Protein AF-A0A0E9NGV1-F1 (afdb_monomer_lite)

pLDDT: mean 79.62, std 19.08, range [40.03, 98.5]

Organism: Saitoella complicata (strain BCRC 22490 / CBS 7301 / JCM 7358 / NBRC 10748 / NRRL Y-17804) (NCBI:txid698492)

Foldseek 3Di:
DDDDDDDDPDPDPPVPDDPDDPVPDPDDDDDPPPPDDDDDDDPDDDDDDDDDDDDDDDDDPPDDDAPPVHDDDDPPDDPDDPDDDDPVVVVVVVVVVVVVVVVVVVVVVVVVVVVVVVVVVVCVVCVVVVVVVVVVVQVVVLVVQLVVCCVVCVPPPPDDGPDDPDPDPDDDRDPDDPDDPVVD

Structure (mmCIF, N/CA/C/O backbone):
data_AF-A0A0E9NGV1-F1
#
_entry.id   AF-A0A0E9NGV1-F1
#
loop_
_atom_site.group_PDB
_atom_site.id
_atom_site.type_symbol
_atom_site.label_atom_id
_atom_site.label_alt_id
_atom_site.label_comp_id
_atom_site.label_asym_id
_atom_site.label_entity_id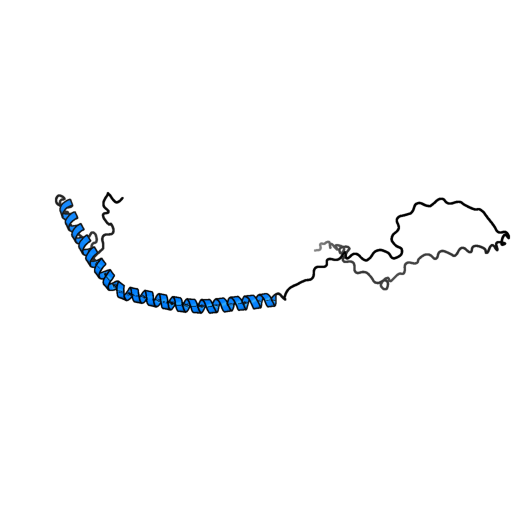
_atom_site.label_seq_id
_atom_site.pdbx_PDB_ins_code
_atom_site.Cartn_x
_atom_site.Cartn_y
_atom_site.Cartn_z
_atom_site.occupancy
_atom_site.B_iso_or_equiv
_atom_site.auth_seq_id
_atom_site.auth_comp_id
_atom_site.auth_asym_id
_atom_site.auth_atom_id
_atom_site.pdbx_PDB_model_num
ATOM 1 N N . MET A 1 1 ? 62.639 51.038 -5.443 1.00 40.03 1 MET A N 1
ATOM 2 C CA . MET A 1 1 ? 63.046 49.721 -4.905 1.00 40.03 1 MET A CA 1
ATOM 3 C C . MET A 1 1 ? 62.439 48.678 -5.846 1.00 40.03 1 MET A C 1
ATOM 5 O O . MET A 1 1 ? 61.229 48.550 -5.822 1.00 40.03 1 MET A O 1
ATOM 9 N N . PHE A 1 2 ? 63.097 48.172 -6.905 1.00 42.03 2 PHE A N 1
ATOM 10 C CA . PHE A 1 2 ? 64.190 47.166 -6.925 1.00 42.03 2 PHE A CA 1
ATOM 11 C C . PHE A 1 2 ? 64.011 46.142 -5.794 1.00 42.03 2 PHE A C 1
ATOM 13 O O . PHE A 1 2 ? 64.040 46.561 -4.643 1.00 42.03 2 PHE A O 1
ATOM 20 N N . THR A 1 3 ? 63.698 44.867 -6.054 1.00 41.94 3 THR A N 1
ATOM 21 C CA . THR A 1 3 ? 64.590 43.810 -6.591 1.00 41.94 3 THR A CA 1
ATOM 22 C C . THR A 1 3 ? 63.741 42.620 -7.139 1.00 41.94 3 THR A C 1
ATOM 24 O O . THR A 1 3 ? 62.730 42.289 -6.538 1.00 41.94 3 THR A O 1
ATOM 27 N N . GLU A 1 4 ? 63.953 42.100 -8.367 1.00 46.72 4 GLU A N 1
ATOM 28 C CA . GLU A 1 4 ? 64.830 40.943 -8.714 1.00 46.72 4 GLU A CA 1
ATOM 29 C C . GLU A 1 4 ? 64.233 39.565 -8.271 1.00 46.72 4 GLU A C 1
ATOM 31 O O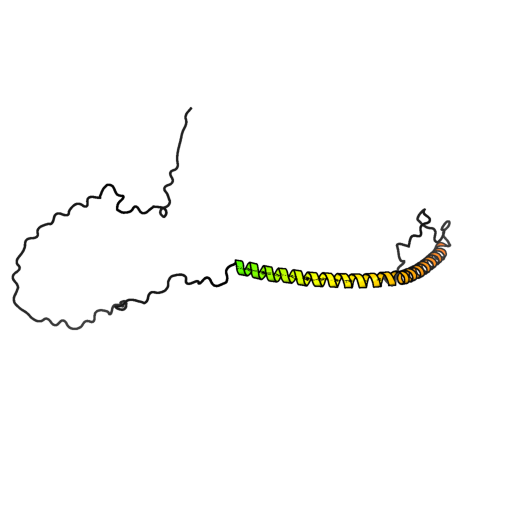 . GLU A 1 4 ? 63.709 39.479 -7.175 1.00 46.72 4 GLU A O 1
ATOM 36 N N . LYS A 1 5 ? 64.239 38.407 -8.959 1.00 44.69 5 LYS A N 1
ATOM 37 C CA . LYS A 1 5 ? 64.891 37.835 -10.151 1.00 44.69 5 LYS A CA 1
ATOM 38 C C . LYS A 1 5 ? 64.216 36.477 -10.513 1.00 44.69 5 LYS A C 1
ATOM 40 O O . LYS A 1 5 ? 63.623 35.834 -9.654 1.00 44.69 5 LYS A O 1
ATOM 45 N N . TYR A 1 6 ? 64.494 36.019 -11.742 1.00 44.28 6 TYR A N 1
ATOM 46 C CA . TYR A 1 6 ? 64.537 34.633 -12.265 1.00 44.28 6 TYR A CA 1
ATOM 47 C C . TYR A 1 6 ? 63.296 34.042 -12.952 1.00 44.28 6 TYR A C 1
ATOM 49 O O . TYR A 1 6 ? 62.337 33.595 -12.331 1.00 44.28 6 TYR A O 1
ATOM 57 N N . GLY A 1 7 ? 63.406 33.931 -14.280 1.00 49.41 7 GLY A N 1
ATOM 58 C CA . GLY A 1 7 ? 62.646 32.977 -15.075 1.00 49.41 7 GLY A CA 1
ATOM 59 C C . GLY A 1 7 ? 63.185 31.552 -14.937 1.00 49.41 7 GLY A C 1
ATOM 60 O O . GLY A 1 7 ? 64.367 31.330 -14.682 1.00 49.41 7 GLY A O 1
ATOM 61 N N . THR A 1 8 ? 62.310 30.581 -15.182 1.00 48.69 8 THR A N 1
ATOM 62 C CA . THR A 1 8 ? 62.693 29.218 -15.554 1.00 48.69 8 THR A CA 1
ATOM 63 C C . THR A 1 8 ? 62.130 28.953 -16.946 1.00 48.69 8 THR A C 1
ATOM 65 O O . THR A 1 8 ? 60.999 28.512 -17.128 1.00 48.69 8 THR A O 1
ATOM 68 N N . ALA A 1 9 ? 62.921 29.280 -17.968 1.00 55.50 9 ALA A N 1
ATOM 69 C CA . ALA A 1 9 ? 62.702 28.753 -19.307 1.00 55.50 9 ALA A CA 1
ATOM 70 C C . ALA A 1 9 ? 63.030 27.254 -19.256 1.00 55.50 9 ALA A C 1
ATOM 72 O O . ALA A 1 9 ? 64.171 26.846 -19.461 1.00 55.50 9 ALA A O 1
ATOM 73 N N . SER A 1 10 ? 62.046 26.432 -18.891 1.00 61.16 10 SER A N 1
ATOM 74 C CA . SER A 1 10 ? 62.161 24.988 -19.068 1.00 61.16 10 SER A CA 1
ATOM 75 C C . SER A 1 10 ? 62.121 24.709 -20.569 1.00 61.16 10 SER A C 1
ATOM 77 O O . SER A 1 10 ? 61.182 25.098 -21.264 1.00 61.16 10 SER A O 1
ATOM 79 N N . ALA A 1 11 ? 63.189 24.105 -21.093 1.00 62.19 11 ALA A N 1
ATOM 80 C CA . ALA A 1 11 ? 63.229 23.684 -22.485 1.00 62.19 11 ALA A CA 1
ATOM 81 C C . ALA A 1 11 ? 62.040 22.741 -22.764 1.00 62.19 11 ALA A C 1
ATOM 83 O O . ALA A 1 11 ? 61.732 21.890 -21.921 1.00 62.19 11 ALA A O 1
ATOM 84 N N . PRO A 1 12 ? 61.352 22.876 -23.911 1.00 65.12 12 PRO A N 1
ATOM 85 C CA . PRO A 1 12 ? 60.236 22.000 -24.234 1.00 65.12 12 PRO A CA 1
ATOM 86 C C . PRO A 1 12 ? 60.708 20.534 -24.336 1.00 65.12 12 PRO A C 1
ATOM 88 O O . PRO A 1 12 ? 61.834 20.277 -24.772 1.00 65.12 12 PRO A O 1
ATOM 91 N N . PRO A 1 13 ? 59.866 19.560 -23.941 1.00 66.38 13 PRO A N 1
ATOM 92 C CA . PRO A 1 13 ? 60.221 18.142 -23.946 1.00 66.38 13 PRO A CA 1
ATOM 93 C C . PRO A 1 13 ? 60.575 17.643 -25.361 1.00 66.38 13 PRO A C 1
ATOM 95 O O . PRO A 1 13 ? 60.040 18.163 -26.344 1.00 66.38 13 PRO A O 1
ATOM 98 N N . PRO A 1 14 ? 61.437 16.615 -25.492 1.00 61.91 14 PRO A N 1
ATOM 99 C CA . PRO A 1 14 ? 62.110 16.260 -26.750 1.00 61.91 14 PRO A CA 1
ATOM 100 C C . PRO A 1 14 ? 61.174 15.839 -27.895 1.00 61.91 14 PRO A C 1
ATOM 102 O O . PRO A 1 14 ? 61.569 15.884 -29.052 1.00 61.91 14 PRO A O 1
ATOM 105 N N . TRP A 1 15 ? 59.921 15.481 -27.605 1.00 63.28 15 TRP A N 1
ATOM 106 C CA . TRP A 1 15 ? 58.909 15.134 -28.613 1.00 63.28 15 TRP A CA 1
ATOM 107 C C . TRP A 1 15 ? 58.017 16.315 -29.049 1.00 63.28 15 TRP A C 1
ATOM 109 O O . TRP A 1 15 ? 57.101 16.124 -29.844 1.00 63.28 15 TRP A O 1
ATOM 119 N N . LYS A 1 16 ? 58.255 17.529 -28.529 1.00 52.78 16 LYS A N 1
ATOM 120 C CA . LYS A 1 16 ? 57.608 18.795 -28.934 1.00 52.78 16 LYS A CA 1
ATOM 121 C C . LYS A 1 16 ? 58.572 19.738 -29.674 1.00 52.78 16 LYS A C 1
ATOM 123 O O . LYS A 1 16 ? 58.399 20.953 -29.636 1.00 52.78 16 LYS A O 1
ATOM 128 N N . GLN A 1 17 ? 59.605 19.206 -30.322 1.00 60.00 17 GLN A N 1
ATOM 129 C CA . GLN A 1 17 ? 60.445 19.998 -31.219 1.00 60.00 17 GLN A CA 1
ATOM 130 C C . GLN A 1 17 ? 59.791 20.013 -32.605 1.00 60.00 17 GLN A C 1
ATOM 132 O O . GLN A 1 17 ? 59.655 18.969 -33.238 1.00 60.00 17 GLN A O 1
ATOM 137 N N . GLU A 1 18 ? 59.343 21.184 -33.060 1.00 59.16 18 GLU A N 1
ATOM 138 C CA . GLU A 1 18 ? 58.937 21.377 -34.453 1.00 59.16 18 GLU A CA 1
ATOM 139 C C . GLU A 1 18 ? 60.133 21.060 -35.357 1.00 59.16 18 GLU A C 1
ATOM 141 O O . GLU A 1 18 ? 61.214 21.637 -35.217 1.00 59.16 18 GLU A O 1
ATOM 146 N N . THR A 1 19 ? 59.963 20.113 -36.275 1.00 55.81 19 THR A N 1
ATOM 147 C CA . THR A 1 19 ? 60.967 19.803 -37.292 1.00 55.81 19 THR A CA 1
ATOM 148 C C . THR A 1 19 ? 61.133 21.025 -38.193 1.00 55.81 19 THR A C 1
ATOM 150 O O . THR A 1 19 ? 60.253 21.305 -39.007 1.00 55.81 19 THR A O 1
ATOM 153 N N . ARG A 1 20 ? 62.240 21.769 -38.061 1.00 55.94 20 ARG A N 1
ATOM 154 C CA . ARG A 1 20 ? 62.576 22.822 -39.031 1.00 55.94 20 ARG A CA 1
ATOM 155 C C . ARG A 1 20 ? 62.757 22.188 -40.404 1.00 55.94 20 ARG A C 1
ATOM 157 O O . ARG A 1 20 ? 63.541 21.252 -40.562 1.00 55.94 20 ARG A O 1
ATOM 164 N N . SER A 1 21 ? 62.031 22.708 -41.386 1.00 59.22 21 SER A N 1
ATOM 165 C CA . SER A 1 21 ? 62.250 22.367 -42.787 1.00 59.22 21 SER A CA 1
ATOM 166 C C . SER A 1 21 ? 63.671 22.793 -43.190 1.00 59.22 21 SER A C 1
ATOM 168 O O . SER A 1 21 ? 64.117 23.858 -42.750 1.00 59.22 21 SER A O 1
ATOM 170 N N . PRO A 1 22 ? 64.390 22.024 -44.031 1.00 59.09 22 PRO A N 1
ATOM 171 C CA . PRO A 1 22 ? 65.742 22.366 -44.489 1.00 59.09 22 PRO A CA 1
ATOM 172 C C . PRO A 1 22 ? 65.911 23.772 -45.098 1.00 59.09 22 PRO A C 1
ATOM 174 O O . PRO A 1 22 ? 67.037 24.241 -45.227 1.00 59.09 22 PRO A O 1
ATOM 177 N N . ALA A 1 23 ? 64.818 24.455 -45.452 1.00 60.25 23 ALA A N 1
ATOM 178 C CA . ALA A 1 23 ? 64.821 25.813 -45.994 1.00 60.25 23 ALA A CA 1
ATOM 179 C C . ALA A 1 23 ? 65.009 26.937 -44.945 1.00 60.25 23 ALA A C 1
ATOM 181 O O . ALA A 1 23 ? 65.344 28.055 -45.326 1.00 60.25 23 ALA A O 1
ATOM 182 N N . ASP A 1 24 ? 64.835 26.668 -43.643 1.00 60.12 24 ASP A N 1
ATOM 183 C CA . ASP A 1 24 ? 64.894 27.693 -42.575 1.00 60.12 24 ASP A CA 1
ATOM 184 C C . ASP A 1 24 ? 66.299 27.902 -41.966 1.00 60.12 24 ASP A C 1
ATOM 186 O O . ASP A 1 24 ? 66.475 28.628 -40.980 1.00 60.12 24 ASP A O 1
ATOM 190 N N . ILE A 1 25 ? 67.331 27.270 -42.529 1.00 58.12 25 ILE A N 1
ATOM 191 C CA . ILE A 1 25 ? 68.717 27.373 -42.056 1.00 58.12 25 ILE A CA 1
ATOM 192 C C . ILE A 1 25 ? 69.424 28.503 -42.819 1.00 58.12 25 ILE A C 1
ATOM 194 O O . ILE A 1 25 ? 69.752 28.366 -43.992 1.00 58.12 25 ILE A O 1
ATOM 198 N N . LYS A 1 26 ? 69.693 29.631 -42.147 1.00 59.66 26 LYS A N 1
ATOM 199 C CA . LYS A 1 26 ? 70.334 30.818 -42.759 1.00 59.66 26 LYS A CA 1
ATOM 200 C C . LYS A 1 26 ? 71.837 30.676 -43.046 1.00 59.66 26 LYS A C 1
ATOM 202 O O . LYS A 1 26 ? 72.400 31.548 -43.700 1.00 59.66 26 LYS A O 1
ATOM 207 N N . HIS A 1 27 ? 72.479 29.599 -42.596 1.00 58.09 27 HIS A N 1
ATOM 208 C CA . HIS A 1 27 ? 73.893 29.331 -42.868 1.00 58.09 27 HIS A CA 1
ATOM 209 C C . HIS A 1 27 ? 74.064 27.871 -43.307 1.00 58.09 27 HIS A C 1
ATOM 211 O O . HIS A 1 27 ? 73.940 26.978 -42.464 1.00 58.09 27 HIS A O 1
ATOM 217 N N . PRO A 1 28 ? 74.308 27.598 -44.600 1.00 59.53 28 PRO A N 1
ATOM 218 C CA . PRO A 1 28 ? 74.687 26.263 -45.028 1.00 59.53 28 PRO A CA 1
ATOM 219 C C . PRO A 1 28 ? 76.006 25.881 -44.350 1.00 59.53 28 PRO A C 1
ATOM 221 O O . PRO A 1 28 ? 76.945 26.673 -44.307 1.00 59.53 28 PRO A O 1
ATOM 224 N N . ILE A 1 29 ? 76.065 24.677 -43.785 1.00 61.06 29 ILE A N 1
ATOM 225 C CA . ILE A 1 29 ? 77.307 24.112 -43.258 1.00 61.06 29 ILE A CA 1
ATOM 226 C C . ILE A 1 29 ? 78.197 23.823 -44.470 1.00 61.06 29 ILE A C 1
ATOM 228 O O . ILE A 1 29 ? 77.858 22.974 -45.295 1.00 61.06 29 ILE A O 1
ATOM 232 N N . GLU A 1 30 ? 79.306 24.547 -44.600 1.00 58.72 30 GLU A N 1
ATOM 233 C CA . GLU A 1 30 ? 80.323 24.277 -45.615 1.00 58.72 30 GLU A CA 1
ATOM 234 C C . GLU A 1 30 ? 80.950 22.906 -45.337 1.00 58.72 30 GLU A C 1
ATOM 236 O O . GLU A 1 30 ? 81.651 22.703 -44.344 1.00 58.72 30 GLU A O 1
ATOM 241 N N . VAL A 1 31 ? 80.668 21.937 -46.207 1.00 65.00 31 VAL A N 1
ATOM 242 C CA . VAL A 1 31 ? 81.386 20.663 -46.222 1.00 65.00 31 VAL A CA 1
ATOM 243 C C . VAL A 1 31 ? 82.705 20.924 -46.950 1.00 65.00 31 VAL A C 1
ATOM 245 O O . VAL A 1 31 ? 82.659 21.341 -48.109 1.00 65.00 31 VAL A O 1
ATOM 248 N N . PRO A 1 32 ? 83.878 20.725 -46.322 1.00 58.84 32 PRO A N 1
ATOM 249 C CA . PRO A 1 32 ? 85.143 20.979 -46.988 1.00 58.84 32 PRO A CA 1
ATOM 250 C C . PRO A 1 32 ? 85.286 20.044 -48.190 1.00 58.84 32 PRO A C 1
ATOM 252 O O . PRO A 1 32 ? 85.239 18.819 -48.069 1.00 58.84 32 PRO A O 1
ATOM 255 N N . GLU A 1 33 ? 85.443 20.660 -49.356 1.00 56.16 33 GLU A N 1
ATOM 256 C CA . GLU A 1 33 ? 85.687 20.019 -50.638 1.00 56.16 33 GLU A CA 1
ATOM 257 C C . GLU A 1 33 ? 86.965 19.170 -50.534 1.00 56.16 33 GLU A C 1
ATOM 259 O O . GLU A 1 33 ? 88.087 19.682 -50.463 1.00 56.16 33 GLU A O 1
ATOM 264 N N . LEU A 1 34 ? 86.807 17.846 -50.464 1.00 56.09 34 LEU A N 1
ATOM 265 C CA . LEU A 1 34 ? 87.934 16.927 -50.554 1.00 56.09 34 LEU A CA 1
ATOM 266 C C . LEU A 1 34 ? 88.520 17.057 -51.960 1.00 56.09 34 LEU A C 1
ATOM 268 O O . LEU A 1 34 ? 87.965 16.545 -52.931 1.00 56.09 34 LEU A O 1
ATOM 272 N N . LYS A 1 35 ? 89.643 17.777 -52.050 1.00 46.59 35 LYS A N 1
ATOM 273 C CA . LYS A 1 35 ? 90.441 17.948 -53.265 1.00 46.59 35 LYS A CA 1
ATOM 274 C C . LYS A 1 35 ? 90.617 16.601 -53.961 1.00 46.59 35 LYS A C 1
ATOM 276 O O . LYS A 1 35 ? 91.180 15.666 -53.390 1.00 46.59 35 LYS A O 1
ATOM 281 N N . ALA A 1 36 ? 90.160 16.529 -55.206 1.00 49.47 36 ALA A N 1
ATOM 282 C CA . ALA A 1 36 ? 90.397 15.396 -56.080 1.00 49.47 36 ALA A CA 1
ATOM 283 C C . ALA A 1 36 ? 91.911 15.187 -56.239 1.00 49.47 36 ALA A C 1
ATOM 285 O O . ALA A 1 36 ? 92.600 15.958 -56.906 1.00 49.47 36 ALA A O 1
ATOM 286 N N . VAL A 1 37 ? 92.443 14.141 -55.608 1.00 55.81 37 VAL A N 1
ATOM 287 C CA . VAL A 1 37 ? 93.795 13.662 -55.889 1.00 55.81 37 VAL A CA 1
ATOM 288 C C . VAL A 1 37 ? 93.749 13.006 -57.264 1.00 55.81 37 VAL A C 1
ATOM 290 O O . VAL A 1 37 ? 93.149 11.949 -57.440 1.00 55.81 37 VAL A O 1
ATOM 293 N N . GLN A 1 38 ? 94.362 13.656 -58.251 1.00 53.22 38 GLN A N 1
ATOM 294 C CA . GLN A 1 38 ? 94.627 13.077 -59.563 1.00 53.22 38 GLN A CA 1
ATOM 295 C C . GLN A 1 38 ? 95.534 11.853 -59.402 1.00 53.22 38 GLN A C 1
ATOM 297 O O . GLN A 1 38 ? 96.733 11.988 -59.158 1.00 53.22 38 GLN A O 1
ATOM 302 N N . TYR A 1 39 ? 94.992 10.652 -59.586 1.00 47.16 39 TYR A N 1
ATOM 303 C CA . TYR A 1 39 ? 95.810 9.468 -59.830 1.00 47.16 39 TYR A CA 1
ATOM 304 C C . TYR A 1 39 ? 95.983 9.278 -61.339 1.00 47.16 39 TYR A C 1
ATOM 306 O O . TYR A 1 39 ? 95.056 8.930 -62.067 1.00 47.16 39 TYR A O 1
ATOM 314 N N . SER A 1 40 ? 97.214 9.557 -61.766 1.00 57.94 40 SER A N 1
ATOM 315 C CA . SER A 1 40 ? 97.906 9.089 -62.969 1.00 57.94 40 SER A CA 1
ATOM 316 C C . SER A 1 40 ? 97.246 7.901 -63.690 1.00 57.94 40 SER A C 1
ATOM 318 O O . SER A 1 40 ? 97.062 6.818 -63.127 1.00 57.94 40 SER A O 1
ATOM 320 N N . THR A 1 41 ? 96.965 8.082 -64.982 1.00 57.84 41 THR A N 1
ATOM 321 C CA . THR A 1 41 ? 96.530 7.031 -65.906 1.00 57.84 41 THR A CA 1
ATOM 322 C C . THR A 1 41 ? 97.694 6.104 -66.257 1.00 57.84 41 THR A C 1
ATOM 324 O O . THR A 1 41 ? 98.316 6.192 -67.315 1.00 57.84 41 THR A O 1
ATOM 327 N N . TYR A 1 42 ? 97.972 5.138 -65.384 1.00 50.97 42 TYR A N 1
ATOM 328 C CA . TYR A 1 42 ? 98.827 4.011 -65.742 1.00 50.97 42 TYR A CA 1
ATOM 329 C C . TYR A 1 42 ? 98.096 3.094 -66.730 1.00 50.97 42 TYR A C 1
ATOM 331 O O . TYR A 1 42 ? 97.306 2.226 -66.359 1.00 50.97 42 TYR A O 1
ATOM 339 N N . ARG A 1 43 ? 98.397 3.282 -68.019 1.00 52.50 43 ARG A N 1
ATOM 340 C CA . ARG A 1 43 ? 98.116 2.338 -69.107 1.00 52.50 43 ARG A CA 1
ATOM 341 C C . ARG A 1 43 ? 98.770 0.990 -68.773 1.00 52.50 43 ARG A C 1
ATOM 343 O O . ARG A 1 43 ? 99.948 0.775 -69.058 1.00 52.50 43 ARG A O 1
ATOM 350 N N . ARG A 1 44 ? 98.016 0.069 -68.165 1.00 49.25 44 ARG A N 1
ATOM 351 C CA . ARG A 1 44 ? 98.453 -1.321 -67.993 1.00 49.25 44 ARG A CA 1
ATOM 352 C C . ARG A 1 44 ? 98.246 -2.092 -69.295 1.00 49.25 44 ARG A C 1
ATOM 354 O O . ARG A 1 44 ? 97.134 -2.214 -69.796 1.00 49.25 44 ARG A O 1
ATOM 361 N N . ARG A 1 45 ? 99.366 -2.590 -69.824 1.00 49.56 45 ARG A N 1
ATOM 362 C CA . ARG A 1 45 ? 99.469 -3.653 -70.830 1.00 49.56 45 ARG A CA 1
ATOM 363 C C . ARG A 1 45 ? 98.551 -4.816 -70.436 1.00 49.56 45 ARG A C 1
ATOM 365 O O . ARG A 1 45 ? 98.631 -5.281 -69.302 1.00 49.56 45 ARG A O 1
ATOM 372 N N . THR A 1 46 ? 97.720 -5.296 -71.354 1.00 56.19 46 THR A N 1
ATOM 373 C CA . THR A 1 46 ? 97.059 -6.597 -71.215 1.00 56.19 46 THR A CA 1
ATOM 374 C C . THR A 1 46 ? 98.124 -7.701 -71.192 1.00 56.19 46 THR A C 1
ATOM 376 O O . THR A 1 46 ? 98.959 -7.743 -72.101 1.00 56.19 46 THR A O 1
ATOM 379 N N . PRO A 1 47 ? 98.144 -8.603 -70.194 1.00 53.88 47 PRO A N 1
ATOM 380 C CA . PRO A 1 47 ? 98.848 -9.859 -70.345 1.00 53.88 47 PRO A CA 1
ATOM 381 C C . PRO A 1 47 ? 97.959 -10.812 -71.147 1.00 53.88 47 PRO A C 1
ATOM 383 O O . PRO A 1 47 ? 96.858 -11.176 -70.740 1.00 53.88 47 PRO A O 1
ATOM 386 N N . GLN A 1 48 ? 98.459 -11.167 -72.325 1.00 56.31 48 GLN A N 1
ATOM 387 C CA . GLN A 1 48 ? 98.029 -12.315 -73.109 1.00 56.31 48 GLN A CA 1
ATOM 388 C C . GLN A 1 48 ? 98.302 -13.560 -72.245 1.00 56.31 48 GLN A C 1
ATOM 390 O O . GLN A 1 48 ? 99.442 -13.722 -71.810 1.00 56.31 48 GLN A O 1
ATOM 395 N N . ASN A 1 49 ? 97.282 -14.366 -71.934 1.00 57.88 49 ASN A N 1
ATOM 396 C CA . ASN A 1 49 ? 97.302 -15.841 -71.938 1.00 57.88 49 ASN A CA 1
ATOM 397 C C . ASN A 1 49 ? 96.157 -16.405 -71.077 1.00 57.88 49 ASN A C 1
ATOM 399 O O . ASN A 1 49 ? 96.003 -15.992 -69.925 1.00 57.88 49 ASN A O 1
ATOM 403 N N . PRO A 1 50 ? 95.358 -17.349 -71.602 1.00 63.88 50 PRO A N 1
ATOM 404 C CA . PRO A 1 50 ? 94.286 -17.964 -70.846 1.00 63.88 50 PRO A CA 1
ATOM 405 C C . PRO A 1 50 ? 94.702 -19.306 -70.213 1.00 63.88 50 PRO A C 1
ATOM 407 O O . PRO A 1 50 ? 95.702 -19.919 -70.578 1.00 63.88 50 PRO A O 1
ATOM 410 N N . ILE A 1 51 ? 93.775 -19.775 -69.376 1.00 50.72 51 ILE A N 1
ATOM 411 C CA . ILE A 1 51 ? 93.405 -21.153 -69.021 1.00 50.72 51 ILE A CA 1
ATOM 412 C C . ILE A 1 51 ? 93.938 -21.772 -67.695 1.00 50.72 51 ILE A C 1
ATOM 414 O O . ILE A 1 51 ? 95.118 -21.775 -67.373 1.00 50.72 51 ILE A O 1
ATOM 418 N N . HIS A 1 52 ? 92.943 -22.329 -66.982 1.00 52.19 52 HIS A N 1
ATOM 419 C CA . HIS A 1 52 ? 92.861 -23.506 -66.097 1.00 52.19 52 HIS A CA 1
ATOM 420 C C . HIS A 1 52 ? 93.618 -23.582 -64.762 1.00 52.19 52 HIS A C 1
ATOM 422 O O . HIS A 1 52 ? 94.721 -24.106 -64.700 1.00 52.19 52 HIS A O 1
ATOM 428 N N . HIS A 1 53 ? 92.876 -23.353 -63.665 1.00 48.47 53 HIS A N 1
ATOM 429 C CA . HIS A 1 53 ? 92.958 -24.222 -62.485 1.00 48.47 53 HIS A CA 1
ATOM 430 C C . HIS A 1 53 ? 91.562 -24.611 -61.983 1.00 48.47 53 HIS A C 1
ATOM 432 O O . HIS A 1 53 ? 90.733 -23.779 -61.623 1.00 48.47 53 HIS A O 1
ATOM 438 N N . ILE A 1 54 ? 91.326 -25.919 -62.007 1.00 55.53 54 ILE A N 1
ATOM 439 C CA . ILE A 1 54 ? 90.183 -26.637 -61.459 1.00 55.53 54 ILE A CA 1
ATOM 440 C C . ILE A 1 54 ? 90.304 -26.567 -59.930 1.00 55.53 54 ILE A C 1
ATOM 442 O O . ILE A 1 54 ? 91.210 -27.176 -59.367 1.00 55.53 54 ILE A O 1
ATOM 446 N N . MET A 1 55 ? 89.410 -25.841 -59.253 1.00 43.12 55 MET A N 1
ATOM 447 C CA . MET A 1 55 ? 89.168 -26.046 -57.824 1.00 43.12 55 MET A CA 1
ATOM 448 C C . MET A 1 55 ? 87.877 -26.839 -57.655 1.00 43.12 55 MET A C 1
ATOM 450 O O . MET A 1 55 ? 86.775 -26.388 -57.958 1.00 43.12 55 MET A O 1
ATOM 454 N N . SER A 1 56 ? 88.104 -28.074 -57.223 1.00 42.50 56 SER A N 1
ATOM 455 C CA . SER A 1 56 ? 87.149 -29.078 -56.791 1.00 42.50 56 SER A CA 1
ATOM 456 C C . SER A 1 56 ? 86.218 -28.575 -55.684 1.00 42.50 56 SER A C 1
ATOM 458 O O . SER A 1 56 ? 86.603 -27.780 -54.830 1.00 42.50 56 SER A O 1
ATOM 460 N N . ALA A 1 57 ? 85.005 -29.124 -55.711 1.00 48.97 57 ALA A N 1
ATOM 461 C CA . ALA A 1 57 ? 83.911 -28.983 -54.764 1.00 48.97 57 ALA A CA 1
ATOM 462 C C . ALA A 1 57 ? 84.334 -28.995 -53.283 1.00 48.97 57 ALA A C 1
ATOM 464 O O . ALA A 1 57 ? 84.721 -30.027 -52.738 1.00 48.97 57 ALA A O 1
ATOM 465 N N . ALA A 1 58 ? 84.130 -27.864 -52.615 1.00 47.56 58 ALA A N 1
ATOM 466 C CA . ALA A 1 58 ? 83.821 -27.803 -51.195 1.00 47.56 58 ALA A CA 1
ATOM 467 C C . ALA A 1 58 ? 82.550 -26.957 -51.077 1.00 47.56 58 ALA A C 1
ATOM 469 O O . ALA A 1 58 ? 82.573 -25.755 -51.340 1.00 47.56 58 ALA A O 1
ATOM 470 N N . GLY A 1 59 ? 81.420 -27.607 -50.788 1.00 51.59 59 GLY A N 1
ATOM 471 C CA . GLY A 1 59 ? 80.156 -26.915 -50.561 1.00 51.59 59 GLY A CA 1
ATOM 472 C C . GLY A 1 59 ? 80.316 -25.946 -49.394 1.00 51.59 59 GLY A C 1
ATOM 473 O O . GLY A 1 59 ? 80.546 -26.370 -48.264 1.00 51.59 59 GLY A O 1
ATOM 474 N N . LEU A 1 60 ? 80.238 -24.647 -49.681 1.00 55.75 60 LEU A N 1
ATOM 475 C CA . LEU A 1 60 ? 80.127 -23.595 -48.671 1.00 55.75 60 LEU A CA 1
ATOM 476 C C . LEU A 1 60 ? 78.919 -23.918 -47.765 1.00 55.75 60 LEU A C 1
ATOM 478 O O . LEU A 1 60 ? 77.922 -24.433 -48.280 1.00 55.75 60 LEU A O 1
ATOM 482 N N . PRO A 1 61 ? 78.975 -23.663 -46.442 1.00 60.50 61 PRO A N 1
ATOM 483 C CA . PRO A 1 61 ? 77.852 -23.957 -45.557 1.00 60.50 61 PRO A CA 1
ATOM 484 C C . PRO A 1 61 ? 76.598 -23.261 -46.088 1.00 60.50 61 PRO A C 1
ATOM 486 O O . PRO A 1 61 ? 76.628 -22.062 -46.367 1.00 60.50 61 PRO A O 1
ATOM 489 N N . SER A 1 62 ? 75.514 -24.023 -46.259 1.00 74.12 62 SER A N 1
ATOM 490 C CA . SER A 1 62 ? 74.243 -23.472 -46.723 1.00 74.12 62 SER A CA 1
ATOM 491 C C . SER A 1 62 ? 73.726 -22.522 -45.649 1.00 74.12 62 SER A C 1
ATOM 493 O O . SER A 1 62 ? 73.236 -22.951 -44.606 1.00 74.12 62 SER A O 1
ATOM 495 N N . GLN A 1 63 ? 73.927 -21.229 -45.881 1.00 82.50 63 GLN A N 1
ATOM 496 C CA . GLN A 1 63 ? 73.474 -20.171 -44.998 1.00 82.50 63 GLN A CA 1
ATOM 497 C C . GLN A 1 63 ? 71.949 -20.093 -45.090 1.00 82.50 63 GLN A C 1
ATOM 499 O O . GLN A 1 63 ? 71.405 -20.050 -46.194 1.00 82.50 63 GLN A O 1
ATOM 504 N N . ASP A 1 64 ? 71.267 -20.101 -43.945 1.00 86.25 64 ASP A N 1
ATOM 505 C CA . ASP A 1 64 ? 69.820 -19.901 -43.911 1.00 86.25 64 ASP A CA 1
ATOM 506 C C . ASP A 1 64 ? 69.530 -18.437 -44.260 1.00 86.25 64 ASP A C 1
ATOM 508 O O . ASP A 1 64 ? 69.881 -17.511 -43.522 1.00 86.25 64 ASP A O 1
ATOM 512 N N . LEU A 1 65 ? 69.003 -18.234 -45.462 1.00 84.75 65 LEU A N 1
ATOM 513 C CA . LEU A 1 65 ? 68.763 -16.932 -46.064 1.00 84.75 65 LEU A CA 1
ATOM 514 C C . LEU A 1 65 ? 67.254 -16.758 -46.250 1.00 84.75 65 LEU A C 1
ATOM 516 O O . LEU A 1 65 ? 66.557 -17.728 -46.558 1.00 84.75 65 LEU A O 1
ATOM 520 N N . PRO A 1 66 ? 66.725 -15.529 -46.108 1.00 86.19 66 PRO A N 1
ATOM 521 C CA . PRO A 1 66 ? 65.331 -15.278 -46.428 1.00 86.19 66 PRO A CA 1
ATOM 522 C C . PRO A 1 66 ? 65.064 -15.622 -47.903 1.00 86.19 66 PRO A C 1
ATOM 524 O O . PRO A 1 66 ? 65.966 -15.503 -48.741 1.00 86.19 66 PRO A O 1
ATOM 527 N N . PRO A 1 67 ? 63.827 -16.019 -48.247 1.00 88.69 67 PRO A N 1
ATOM 528 C CA . PRO A 1 67 ? 63.467 -16.274 -49.634 1.00 88.69 67 PRO A CA 1
ATOM 529 C C . PRO A 1 67 ? 63.770 -15.036 -50.488 1.00 88.69 67 PRO A C 1
ATOM 531 O O . PRO A 1 67 ? 63.633 -13.906 -50.020 1.00 88.69 67 PRO A O 1
ATOM 534 N N . GLN A 1 68 ? 64.148 -15.237 -51.754 1.00 83.31 68 GLN A N 1
ATOM 535 C CA . GLN A 1 68 ? 64.595 -14.159 -52.654 1.00 83.31 68 GLN A CA 1
ATOM 536 C C . GLN A 1 68 ? 63.558 -13.020 -52.822 1.00 83.31 68 GLN A C 1
ATOM 538 O O . GLN A 1 68 ? 63.929 -11.913 -53.201 1.00 83.31 68 GLN A O 1
ATOM 543 N N . GLY A 1 69 ? 62.278 -13.277 -52.506 1.00 89.81 69 GLY A N 1
ATOM 544 C CA . GLY A 1 69 ? 61.173 -12.305 -52.503 1.00 89.81 69 GLY A CA 1
ATOM 545 C C . GLY A 1 69 ? 60.715 -11.795 -51.124 1.00 89.81 69 GLY A C 1
ATOM 546 O O . GLY A 1 69 ? 59.748 -11.041 -51.063 1.00 89.81 69 GLY A O 1
ATOM 547 N N . GLY A 1 70 ? 61.380 -12.176 -50.029 1.00 90.12 70 GLY A N 1
ATOM 548 C CA . GLY A 1 70 ? 61.002 -11.797 -48.661 1.00 90.12 70 GLY A CA 1
ATOM 549 C C . GLY A 1 70 ? 59.768 -12.530 -48.108 1.00 90.12 70 GLY A C 1
ATOM 550 O O . GLY A 1 70 ? 59.159 -13.360 -48.780 1.00 90.12 70 GLY A O 1
ATOM 551 N N . TYR A 1 71 ? 59.419 -12.244 -46.849 1.00 91.88 71 TYR A N 1
ATOM 552 C CA . TYR A 1 71 ? 58.214 -12.776 -46.197 1.00 91.88 71 TYR A CA 1
ATOM 553 C C . TYR A 1 71 ? 57.003 -11.873 -46.439 1.00 91.88 71 TYR A C 1
ATOM 555 O O . TYR A 1 71 ? 57.142 -10.659 -46.603 1.00 91.88 71 TYR A O 1
ATOM 563 N N . GLU A 1 72 ? 55.806 -12.459 -46.400 1.00 92.12 72 GLU A N 1
ATOM 564 C CA . GLU A 1 72 ? 54.562 -11.692 -46.436 1.00 92.12 72 GLU A CA 1
ATOM 565 C C . GLU A 1 72 ? 54.490 -10.720 -45.241 1.00 92.12 72 GLU A C 1
ATOM 567 O O . GLU A 1 72 ? 54.901 -11.073 -44.127 1.00 92.12 72 GLU A O 1
ATOM 572 N N . PRO A 1 73 ? 53.989 -9.484 -45.432 1.00 90.44 73 PRO A N 1
ATOM 573 C CA . PRO A 1 73 ? 53.870 -8.528 -44.343 1.00 90.44 73 PRO A CA 1
ATOM 574 C C . PRO A 1 73 ? 52.919 -9.035 -43.253 1.00 90.44 73 PRO A C 1
ATOM 576 O O . PRO A 1 73 ? 51.704 -9.108 -43.429 1.00 90.44 73 PRO A O 1
ATOM 579 N N . VAL A 1 74 ? 53.477 -9.314 -42.076 1.00 91.38 74 VAL A N 1
ATOM 580 C CA . VAL A 1 74 ? 52.709 -9.691 -40.887 1.00 91.38 74 VAL A CA 1
ATOM 581 C C . VAL A 1 74 ? 51.966 -8.471 -40.341 1.00 91.38 74 VAL A C 1
ATOM 583 O O . VAL A 1 74 ? 52.545 -7.402 -40.122 1.00 91.38 74 VAL A O 1
ATOM 586 N N . GLN A 1 75 ? 50.668 -8.623 -40.073 1.00 93.00 75 GLN A N 1
ATOM 587 C CA . GLN A 1 75 ? 49.873 -7.564 -39.460 1.00 93.00 75 GLN A CA 1
ATOM 588 C C . GLN A 1 75 ? 50.278 -7.369 -37.990 1.00 93.00 75 GLN A C 1
ATOM 590 O O . GLN A 1 75 ? 49.820 -8.073 -37.099 1.00 93.00 75 GLN A O 1
ATOM 595 N N . TYR A 1 76 ? 51.104 -6.359 -37.726 1.00 92.12 76 TYR A N 1
ATOM 596 C CA . TYR A 1 76 ? 51.531 -5.979 -36.371 1.00 92.12 76 TYR A CA 1
ATOM 597 C C . TYR A 1 76 ? 50.609 -4.935 -35.712 1.00 92.12 76 TYR A C 1
ATOM 599 O O . TYR A 1 76 ? 50.754 -4.612 -34.533 1.00 92.12 76 TYR A O 1
ATOM 607 N N . LYS A 1 77 ? 49.672 -4.359 -36.479 1.00 93.75 77 LYS A N 1
ATOM 608 C CA . LYS A 1 77 ? 48.745 -3.321 -36.007 1.00 93.75 77 LYS A CA 1
ATOM 609 C C . LYS A 1 77 ? 47.494 -3.932 -35.384 1.00 93.75 77 LYS A C 1
ATOM 611 O O . LYS A 1 77 ? 46.976 -4.947 -35.839 1.00 93.75 77 LYS A O 1
ATOM 616 N N . ARG A 1 78 ? 46.954 -3.237 -34.383 1.00 93.44 78 ARG A N 1
ATOM 617 C CA . ARG A 1 78 ? 45.739 -3.636 -33.671 1.00 93.44 78 ARG A CA 1
ATOM 618 C C . ARG A 1 78 ? 44.507 -3.592 -34.589 1.00 93.44 78 ARG A C 1
ATOM 620 O O . ARG A 1 78 ? 44.026 -2.510 -34.916 1.00 93.44 78 ARG A O 1
ATOM 627 N N . ASN A 1 79 ? 43.966 -4.756 -34.944 1.00 90.75 79 ASN A N 1
ATOM 628 C CA . ASN A 1 79 ? 42.775 -4.901 -35.786 1.00 90.75 79 ASN A CA 1
ATOM 629 C C . ASN A 1 79 ? 41.495 -5.078 -34.945 1.00 90.75 79 ASN A C 1
ATOM 631 O O . ASN A 1 79 ? 40.938 -6.171 -34.860 1.00 90.75 79 ASN A O 1
ATOM 635 N N . LEU A 1 80 ? 41.050 -4.010 -34.272 1.00 91.50 80 LEU A N 1
ATOM 636 C CA . LEU A 1 80 ? 39.783 -4.018 -33.530 1.00 91.50 80 LEU A CA 1
ATOM 637 C C . LEU A 1 80 ? 38.737 -3.159 -34.252 1.00 91.50 80 LEU A C 1
ATOM 639 O O . LEU A 1 80 ? 38.774 -1.933 -34.120 1.00 91.50 80 LEU A O 1
ATOM 643 N N . PRO A 1 81 ? 37.789 -3.770 -34.987 1.00 90.06 81 PRO A N 1
ATOM 644 C CA . PRO A 1 81 ? 36.685 -3.028 -35.576 1.00 90.06 81 PRO A CA 1
ATOM 645 C C . PRO A 1 81 ? 35.718 -2.570 -34.478 1.00 90.06 81 PRO A C 1
ATOM 647 O O . PRO A 1 81 ? 35.224 -3.379 -33.690 1.00 90.06 81 PRO A O 1
ATOM 650 N N . MET A 1 82 ? 35.408 -1.273 -34.443 1.00 86.38 82 MET A N 1
ATOM 651 C CA . MET A 1 82 ? 34.343 -0.739 -33.592 1.00 86.38 82 MET A CA 1
ATOM 652 C C . MET A 1 82 ? 32.988 -1.171 -34.160 1.00 86.38 82 MET A C 1
ATOM 654 O O . MET A 1 82 ? 32.485 -0.586 -35.117 1.00 86.38 82 MET A O 1
ATOM 658 N N . ARG A 1 83 ? 32.424 -2.242 -33.597 1.00 88.69 83 ARG A N 1
ATOM 659 C CA . ARG A 1 83 ? 31.102 -2.769 -33.956 1.00 88.69 83 ARG A CA 1
ATOM 660 C C . ARG A 1 83 ? 30.026 -2.202 -33.031 1.00 88.69 83 ARG A C 1
ATOM 662 O O . ARG A 1 83 ? 30.260 -2.041 -31.837 1.00 88.69 83 ARG A O 1
ATOM 669 N N . GLY A 1 84 ? 28.838 -1.960 -33.584 1.00 91.38 84 GLY A N 1
ATOM 670 C CA . GLY A 1 84 ? 27.651 -1.531 -32.841 1.00 91.38 84 GLY A CA 1
ATOM 671 C C . GLY A 1 84 ? 26.996 -0.274 -33.410 1.00 91.38 84 GLY A C 1
ATOM 672 O O . GLY A 1 84 ? 27.548 0.409 -34.272 1.00 91.38 84 GLY A O 1
ATOM 673 N N . PHE A 1 85 ? 25.795 0.024 -32.918 1.00 92.62 85 PHE A N 1
ATOM 674 C CA . PHE A 1 85 ? 25.083 1.254 -33.255 1.00 92.62 85 PHE A CA 1
ATOM 675 C C . PHE A 1 85 ? 25.659 2.462 -32.509 1.00 92.62 85 PHE A C 1
ATOM 677 O O . PHE A 1 85 ? 26.320 2.331 -31.478 1.00 92.62 85 PHE A O 1
ATOM 684 N N . ARG A 1 86 ? 25.386 3.668 -33.019 1.00 95.06 86 ARG A N 1
ATOM 685 C CA . ARG A 1 86 ? 25.748 4.914 -32.325 1.00 95.06 86 ARG A CA 1
ATOM 686 C C . ARG A 1 86 ? 25.047 4.967 -30.952 1.00 95.06 86 ARG A C 1
ATOM 688 O O . ARG A 1 86 ? 23.881 4.574 -30.878 1.00 95.06 86 ARG A O 1
ATOM 695 N N . PRO A 1 87 ? 25.684 5.516 -29.897 1.00 95.06 87 PRO A N 1
ATOM 696 C CA . PRO A 1 87 ? 25.104 5.609 -28.548 1.00 95.06 87 PRO A CA 1
ATOM 697 C C . PRO A 1 87 ? 23.690 6.207 -28.496 1.00 95.06 87 PRO A C 1
ATOM 699 O O . PRO A 1 87 ? 22.857 5.782 -27.700 1.00 95.06 87 PRO A O 1
ATOM 702 N N . SER A 1 88 ? 23.394 7.147 -29.397 1.00 97.19 88 SER A N 1
ATOM 703 C CA . SER A 1 88 ? 22.082 7.782 -29.528 1.00 97.19 88 SER A CA 1
ATOM 704 C C . SER A 1 88 ? 20.940 6.792 -29.770 1.00 97.19 88 SER A C 1
ATOM 706 O O . SER A 1 88 ? 19.854 6.979 -29.230 1.00 97.19 88 SER A O 1
ATOM 708 N N . TYR A 1 89 ? 21.167 5.725 -30.543 1.00 97.06 89 TYR A N 1
ATOM 709 C CA . TYR A 1 89 ? 20.128 4.732 -30.825 1.00 97.06 89 TYR A CA 1
ATOM 710 C C . TYR A 1 89 ? 19.784 3.894 -29.597 1.00 97.06 89 TYR A C 1
ATOM 712 O O . TYR A 1 89 ? 18.616 3.583 -29.383 1.00 97.06 89 TYR A O 1
ATOM 720 N N . TYR A 1 90 ? 20.771 3.578 -28.756 1.00 96.88 90 TYR A N 1
ATOM 721 C CA . TYR A 1 90 ? 20.520 2.873 -27.501 1.00 96.88 90 TYR A CA 1
ATOM 722 C C . TYR A 1 90 ? 19.727 3.737 -26.520 1.00 96.88 90 TYR A C 1
ATOM 724 O O . TYR A 1 90 ? 18.799 3.238 -25.890 1.00 96.88 90 TYR A O 1
ATOM 732 N N . LEU A 1 91 ? 20.041 5.035 -26.430 1.00 97.31 91 LEU A N 1
ATOM 733 C CA . LEU A 1 91 ? 19.283 5.967 -25.591 1.00 97.31 91 LEU A CA 1
ATOM 734 C C . LEU A 1 91 ? 17.834 6.103 -26.062 1.00 97.31 91 LEU A C 1
ATOM 736 O O . LEU A 1 91 ? 16.919 6.077 -25.243 1.00 97.31 91 LEU A O 1
ATOM 740 N N . LEU A 1 92 ? 17.617 6.188 -27.375 1.00 97.81 92 LEU A N 1
ATOM 741 C CA . LEU A 1 92 ? 16.276 6.243 -27.947 1.00 97.81 92 LEU A CA 1
ATOM 742 C C . LEU A 1 92 ? 15.508 4.936 -27.709 1.00 97.81 92 LEU A C 1
ATOM 744 O O . LEU A 1 92 ? 14.367 4.976 -27.256 1.00 97.81 92 LEU A O 1
ATOM 748 N N . GLY A 1 93 ? 16.136 3.782 -27.948 1.00 97.75 93 GLY A N 1
ATOM 749 C CA . GLY A 1 93 ? 15.528 2.475 -27.695 1.00 97.75 93 GLY A 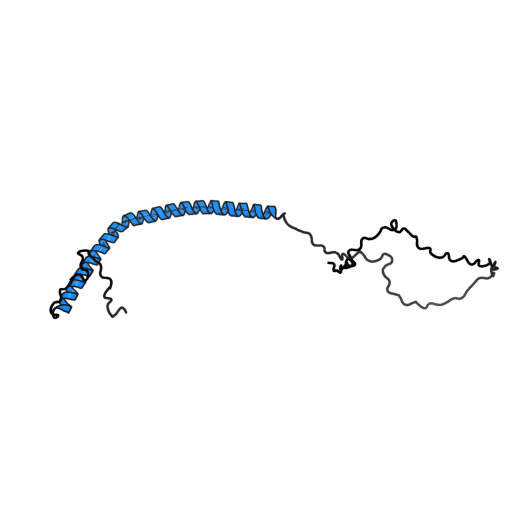CA 1
ATOM 750 C C . GLY A 1 93 ? 15.141 2.291 -26.226 1.00 97.75 93 GLY A C 1
ATOM 751 O O . GLY A 1 93 ? 14.005 1.930 -25.929 1.00 97.75 93 GLY A O 1
ATOM 752 N N . MET A 1 94 ? 16.050 2.625 -25.305 1.00 97.94 94 MET A N 1
ATOM 753 C CA . MET A 1 94 ? 15.782 2.607 -23.865 1.00 97.94 94 MET A CA 1
ATOM 754 C C . MET A 1 94 ? 14.634 3.554 -23.501 1.00 97.94 94 MET A C 1
ATOM 756 O O . MET A 1 94 ? 13.707 3.154 -22.802 1.00 97.94 94 MET A O 1
ATOM 760 N N . GLY A 1 95 ? 14.657 4.788 -24.011 1.00 98.19 95 GLY A N 1
ATOM 761 C CA . GLY A 1 95 ? 13.621 5.786 -23.748 1.00 98.19 95 GLY A CA 1
ATOM 762 C C . GLY A 1 95 ? 12.231 5.327 -24.185 1.00 98.19 95 GLY A C 1
ATOM 763 O O . GLY A 1 95 ? 11.270 5.491 -23.434 1.00 98.19 95 GLY A O 1
ATOM 764 N N . LEU A 1 96 ? 12.121 4.686 -25.351 1.00 98.19 96 LEU A N 1
ATOM 765 C CA . LEU A 1 96 ? 10.857 4.131 -25.837 1.00 98.19 96 LEU A CA 1
ATOM 766 C C . LEU A 1 96 ? 10.370 2.957 -24.982 1.00 98.19 96 LEU A C 1
ATOM 768 O O . LEU A 1 96 ? 9.190 2.911 -24.632 1.00 98.19 96 LEU A O 1
ATOM 772 N N . ILE A 1 97 ? 11.265 2.040 -24.599 1.00 98.31 97 ILE A N 1
ATOM 773 C CA . ILE A 1 97 ? 10.922 0.901 -23.734 1.00 98.31 97 ILE A CA 1
ATOM 774 C C . ILE A 1 97 ? 10.439 1.398 -22.368 1.00 98.31 97 ILE A C 1
ATOM 776 O O . ILE A 1 97 ? 9.379 0.984 -21.898 1.00 98.31 97 ILE A O 1
ATOM 780 N N . CYS A 1 98 ? 11.174 2.323 -21.745 1.00 98.06 98 CYS A N 1
ATOM 781 C CA . CYS A 1 98 ? 10.785 2.921 -20.473 1.00 98.06 98 CYS A CA 1
ATOM 782 C C . CYS A 1 98 ? 9.458 3.680 -20.594 1.00 98.06 98 CYS A C 1
ATOM 784 O O . CYS A 1 98 ? 8.569 3.478 -19.769 1.00 98.06 98 CYS A O 1
ATOM 786 N N . GLY A 1 99 ? 9.293 4.506 -21.631 1.00 98.31 99 GLY A N 1
ATOM 787 C CA . GLY A 1 99 ? 8.064 5.264 -21.872 1.00 98.31 99 GLY A CA 1
ATOM 788 C C . GLY A 1 99 ? 6.839 4.360 -22.019 1.00 98.31 99 GLY A C 1
ATOM 789 O O . GLY A 1 99 ? 5.814 4.593 -21.375 1.00 98.31 99 GLY A O 1
ATOM 790 N N . TYR A 1 100 ? 6.964 3.273 -22.784 1.00 98.25 100 TYR A N 1
ATOM 791 C CA . TYR A 1 100 ? 5.906 2.273 -22.900 1.00 98.25 100 TYR A CA 1
ATOM 792 C C . TYR A 1 100 ? 5.637 1.554 -21.570 1.00 98.25 100 TYR A C 1
ATOM 794 O O . TYR A 1 100 ? 4.478 1.370 -21.190 1.00 98.25 100 TYR A O 1
ATOM 802 N N . GLY A 1 101 ? 6.689 1.205 -20.825 1.00 98.38 101 GLY A N 1
ATOM 803 C CA . GLY A 1 101 ? 6.573 0.611 -19.493 1.00 98.38 101 GLY A CA 1
ATOM 804 C C . GLY A 1 101 ? 5.774 1.489 -18.527 1.00 98.38 101 GLY A C 1
ATOM 805 O O . GLY A 1 101 ? 4.845 1.005 -17.880 1.00 98.38 101 GLY A O 1
ATOM 806 N N . PHE A 1 102 ? 6.060 2.793 -18.482 1.00 98.12 102 PHE A N 1
ATOM 807 C CA . PHE A 1 102 ? 5.315 3.747 -17.653 1.00 98.12 102 PHE A CA 1
ATOM 808 C C . PHE A 1 102 ? 3.857 3.906 -18.094 1.00 98.12 102 PHE A C 1
ATOM 810 O O . PHE A 1 102 ? 2.970 3.993 -17.243 1.00 98.12 102 PHE A O 1
ATOM 817 N N . TYR A 1 103 ? 3.583 3.885 -19.399 1.00 97.88 103 TYR A N 1
ATOM 818 C CA . TYR A 1 103 ? 2.215 3.906 -19.917 1.00 97.88 103 TYR A CA 1
ATOM 819 C C . TYR A 1 103 ? 1.417 2.661 -19.490 1.00 97.88 103 TYR A C 1
ATOM 821 O O . TYR A 1 103 ? 0.308 2.779 -18.959 1.00 97.88 103 TYR A O 1
ATOM 829 N N . ALA A 1 104 ? 1.983 1.463 -19.666 1.00 97.62 104 ALA A N 1
ATOM 830 C CA . ALA A 1 104 ? 1.345 0.213 -19.254 1.00 97.62 104 ALA A CA 1
ATOM 831 C C . ALA A 1 104 ? 1.137 0.151 -17.731 1.00 97.62 104 ALA A C 1
ATOM 833 O O . ALA A 1 104 ? 0.060 -0.230 -17.266 1.00 97.62 104 ALA A O 1
ATOM 834 N N . PHE A 1 105 ? 2.127 0.600 -16.956 1.00 97.94 105 PHE A N 1
ATOM 835 C CA . PHE A 1 105 ? 2.024 0.726 -15.504 1.00 97.94 105 PHE A CA 1
ATOM 836 C C . PHE A 1 105 ? 0.885 1.664 -15.085 1.00 97.94 105 PHE A C 1
ATOM 838 O O . PHE A 1 105 ? 0.090 1.307 -14.216 1.00 97.94 105 PHE A O 1
ATOM 845 N N . GLY A 1 106 ? 0.761 2.831 -15.725 1.00 98.06 106 GLY A N 1
ATOM 846 C CA . GLY A 1 106 ? -0.313 3.788 -15.457 1.00 98.06 106 GLY A CA 1
ATOM 847 C C . GLY A 1 106 ? -1.698 3.155 -15.593 1.00 98.06 106 GLY A C 1
ATOM 848 O O . GLY A 1 106 ? -2.515 3.269 -14.678 1.00 98.06 106 GLY A O 1
ATOM 849 N N . LYS A 1 107 ? -1.933 2.394 -16.672 1.00 97.81 107 LYS A N 1
ATOM 850 C CA . LYS A 1 107 ? -3.185 1.640 -16.862 1.00 97.81 107 LYS A CA 1
ATOM 851 C C . LYS A 1 107 ? -3.463 0.677 -15.701 1.00 97.81 107 LYS A C 1
ATOM 853 O O . LYS A 1 107 ? -4.560 0.701 -15.146 1.00 97.81 107 LYS A O 1
ATOM 858 N N . GLY A 1 108 ? -2.459 -0.087 -15.266 1.00 98.31 108 GLY A N 1
ATOM 859 C CA . GLY A 1 108 ? -2.593 -0.997 -14.122 1.00 98.31 108 GLY A CA 1
ATOM 860 C C . GLY A 1 108 ? -2.851 -0.281 -12.788 1.00 98.31 108 GLY A C 1
ATOM 861 O O . GLY A 1 108 ? -3.583 -0.782 -11.934 1.00 98.31 108 GLY A O 1
ATOM 862 N N . VAL A 1 109 ? -2.304 0.924 -12.593 1.00 98.38 109 VAL A N 1
ATOM 863 C CA . VAL A 1 109 ? -2.587 1.743 -11.402 1.00 98.38 109 VAL A CA 1
ATOM 864 C C . VAL A 1 109 ? -4.047 2.186 -11.367 1.00 98.38 109 VAL A C 1
ATOM 866 O O . VAL A 1 109 ? -4.646 2.178 -10.289 1.00 98.38 109 VAL A O 1
ATOM 869 N N . HIS A 1 110 ? -4.629 2.553 -12.511 1.00 98.12 110 HIS A N 1
ATOM 870 C CA . HIS A 1 110 ? -6.046 2.909 -12.591 1.00 98.12 110 HIS A CA 1
ATOM 871 C C . HIS A 1 110 ? -6.941 1.725 -12.225 1.00 98.12 110 HIS A C 1
ATOM 873 O O . HIS A 1 110 ? -7.771 1.855 -11.329 1.00 98.12 110 HIS A O 1
ATOM 879 N N . GLU A 1 111 ? -6.693 0.552 -12.803 1.00 97.75 111 GLU A N 1
ATOM 880 C CA . GLU A 1 111 ? -7.434 -0.670 -12.474 1.00 97.75 111 GLU A CA 1
ATOM 881 C C . GLU A 1 111 ? -7.318 -1.027 -10.983 1.00 97.75 111 GLU A C 1
ATOM 883 O O . GLU A 1 111 ? -8.314 -1.244 -10.294 1.00 97.75 111 GLU A O 1
ATOM 888 N N . ARG A 1 112 ? -6.103 -0.973 -10.420 1.00 98.25 112 ARG A N 1
ATOM 889 C CA . ARG A 1 112 ? -5.881 -1.230 -8.990 1.00 98.25 112 ARG A CA 1
ATOM 890 C C . ARG A 1 112 ? -6.601 -0.220 -8.091 1.00 98.25 112 ARG A C 1
ATOM 892 O O . ARG A 1 112 ? -6.956 -0.570 -6.965 1.00 98.25 112 ARG A O 1
ATOM 899 N N . ARG A 1 113 ? -6.788 1.030 -8.527 1.00 98.38 113 ARG A N 1
ATOM 900 C CA . ARG A 1 113 ? -7.566 2.033 -7.778 1.00 98.38 113 ARG A CA 1
ATOM 901 C C . ARG A 1 113 ? -9.050 1.696 -7.784 1.00 98.38 113 ARG A C 1
ATOM 903 O O . ARG A 1 113 ? -9.664 1.809 -6.728 1.00 98.38 113 ARG A O 1
ATOM 910 N N . GLU A 1 114 ? -9.588 1.239 -8.910 1.00 98.06 114 GLU A N 1
ATOM 911 C CA . GLU A 1 114 ? -10.984 0.804 -9.000 1.00 98.06 114 GLU A CA 1
ATOM 912 C C . GLU A 1 114 ? -11.237 -0.442 -8.137 1.00 98.06 114 GLU A C 1
ATOM 914 O O . GLU A 1 114 ? -12.133 -0.421 -7.298 1.00 98.06 114 GLU A O 1
ATOM 919 N N . LEU A 1 115 ? -10.357 -1.450 -8.179 1.00 98.44 115 LEU A N 1
ATOM 920 C CA . LEU A 1 115 ? -10.448 -2.621 -7.289 1.00 98.44 115 LEU A CA 1
ATOM 921 C C . LEU A 1 115 ? -10.341 -2.245 -5.801 1.00 98.44 115 LEU A C 1
ATOM 923 O O . LEU A 1 115 ? -11.036 -2.787 -4.941 1.00 98.44 115 LEU A O 1
ATOM 927 N N . LYS A 1 116 ? -9.459 -1.296 -5.459 1.00 98.50 116 LYS A N 1
ATOM 928 C CA . LYS A 1 116 ? -9.365 -0.775 -4.086 1.00 98.50 116 LYS A CA 1
ATOM 929 C C . LYS A 1 116 ? -10.627 -0.022 -3.687 1.00 98.50 116 LYS A C 1
ATOM 931 O O . LYS A 1 116 ? -11.029 -0.134 -2.529 1.00 98.50 116 LYS A O 1
ATOM 936 N N . ARG A 1 117 ? -11.228 0.736 -4.606 1.00 98.50 117 ARG A N 1
ATOM 937 C CA . ARG A 1 117 ? -12.495 1.432 -4.385 1.00 98.50 117 ARG A CA 1
ATOM 938 C C . ARG A 1 117 ? -13.583 0.407 -4.097 1.00 98.50 117 ARG A C 1
ATOM 940 O O . ARG A 1 117 ? -14.153 0.481 -3.016 1.00 98.50 117 ARG A O 1
ATOM 947 N N . GLU A 1 118 ? -13.778 -0.582 -4.965 1.00 98.38 118 GLU A N 1
ATOM 948 C CA . GLU A 1 118 ? -14.733 -1.681 -4.766 1.00 98.38 118 GLU A CA 1
ATOM 949 C C . GLU A 1 118 ? -14.546 -2.335 -3.392 1.00 98.38 118 GLU A C 1
ATOM 951 O O . GLU A 1 118 ? -15.451 -2.311 -2.565 1.00 98.38 118 GLU A O 1
ATOM 956 N N . LYS A 1 119 ? -13.326 -2.787 -3.073 1.00 98.25 119 LYS A N 1
ATOM 957 C CA . LYS A 1 119 ? -13.003 -3.387 -1.770 1.00 98.25 119 LYS A CA 1
ATOM 958 C C . LYS A 1 119 ? -13.327 -2.472 -0.585 1.00 98.25 119 LYS A C 1
ATOM 960 O O . LYS A 1 119 ? -13.695 -2.952 0.486 1.00 98.25 119 LYS A O 1
ATOM 965 N N . THR A 1 120 ? -13.118 -1.167 -0.735 1.00 98.44 120 THR A N 1
ATOM 966 C CA . THR A 1 120 ? -13.388 -0.185 0.323 1.00 98.44 120 THR A CA 1
ATOM 967 C C . THR A 1 120 ? -14.888 -0.002 0.513 1.00 98.44 120 THR A C 1
ATOM 969 O O . THR A 1 120 ? -15.348 -0.047 1.649 1.00 98.44 120 THR A O 1
ATOM 972 N N . TRP A 1 121 ? -15.655 0.101 -0.573 1.00 98.50 121 TRP A N 1
ATOM 973 C CA . TRP A 1 121 ? -17.116 0.151 -0.516 1.00 98.50 121 TRP A CA 1
ATOM 974 C C . TRP A 1 121 ? -17.711 -1.120 0.089 1.00 98.50 121 TRP A C 1
ATOM 976 O O . TRP A 1 121 ? -18.518 -1.019 1.010 1.00 98.50 121 TRP A O 1
ATOM 986 N N . SER A 1 122 ? -17.239 -2.304 -0.316 1.00 97.88 122 SER A N 1
ATOM 987 C CA . SER A 1 122 ? -17.671 -3.575 0.281 1.00 97.88 122 SER A CA 1
ATOM 988 C C . SER A 1 122 ? -17.445 -3.601 1.792 1.00 97.88 122 SER A C 1
ATOM 990 O O . SER A 1 122 ? -18.277 -4.110 2.537 1.00 97.88 122 SER A O 1
ATOM 992 N N . ARG A 1 123 ? -16.344 -3.008 2.274 1.00 97.81 123 ARG A N 1
ATOM 993 C CA . ARG A 1 123 ? -16.102 -2.881 3.715 1.00 97.81 123 ARG A CA 1
ATOM 994 C C . ARG A 1 123 ? -17.055 -1.904 4.378 1.00 97.81 123 ARG A C 1
ATOM 996 O O . ARG A 1 123 ? -17.647 -2.292 5.370 1.00 97.81 123 ARG A O 1
ATOM 1003 N N . ILE A 1 124 ? -17.232 -0.698 3.836 1.00 97.75 124 ILE A N 1
ATOM 1004 C CA . ILE A 1 124 ? -18.129 0.320 4.411 1.00 97.75 124 ILE A CA 1
ATOM 1005 C C . ILE A 1 124 ? -19.532 -0.261 4.643 1.00 97.75 124 ILE A C 1
ATOM 1007 O O . ILE A 1 124 ? -20.108 -0.046 5.707 1.00 97.75 124 ILE A O 1
ATOM 1011 N N . TYR A 1 125 ? -20.044 -1.056 3.699 1.00 97.56 125 TYR A N 1
ATOM 1012 C CA . TYR A 1 125 ? -21.351 -1.702 3.839 1.00 97.56 125 TYR A CA 1
ATOM 1013 C C . TYR A 1 125 ? -21.402 -2.789 4.920 1.00 97.56 125 TYR A C 1
ATOM 1015 O O . TYR A 1 125 ? -22.425 -2.944 5.581 1.00 97.56 125 TYR A O 1
ATOM 1023 N N . LEU A 1 126 ? -20.310 -3.524 5.139 1.00 97.62 126 LEU A N 1
ATOM 1024 C CA . LEU A 1 126 ? -20.245 -4.583 6.152 1.00 97.62 126 LEU A CA 1
ATOM 1025 C C . LEU A 1 126 ? -19.878 -4.062 7.549 1.00 97.62 126 LEU A C 1
ATOM 1027 O O . LEU A 1 126 ? -20.267 -4.662 8.551 1.00 97.62 126 LEU A O 1
ATOM 1031 N N . THR A 1 127 ? -19.146 -2.948 7.637 1.00 98.12 127 THR A N 1
ATOM 1032 C CA . THR A 1 127 ? -18.608 -2.416 8.895 1.00 98.12 127 THR A CA 1
ATOM 1033 C C . THR A 1 127 ? -19.700 -2.165 9.929 1.00 98.12 127 THR A C 1
ATOM 1035 O O . THR A 1 127 ? -19.485 -2.477 11.093 1.00 98.12 127 THR A O 1
ATOM 1038 N N . ALA A 1 128 ?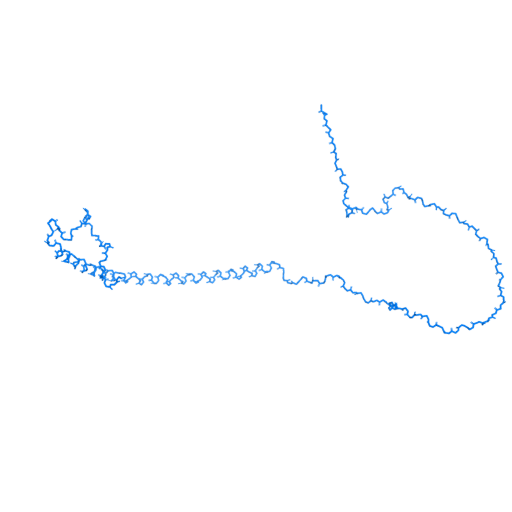 -20.873 -1.665 9.533 1.00 97.19 128 ALA A N 1
ATOM 1039 C CA . ALA A 1 128 ? -21.951 -1.377 10.479 1.00 97.19 128 ALA A CA 1
ATOM 1040 C C . ALA A 1 128 ? -22.474 -2.639 11.193 1.00 97.19 128 ALA A C 1
ATOM 1042 O O . ALA A 1 128 ? -22.672 -2.621 12.406 1.00 97.19 128 ALA A O 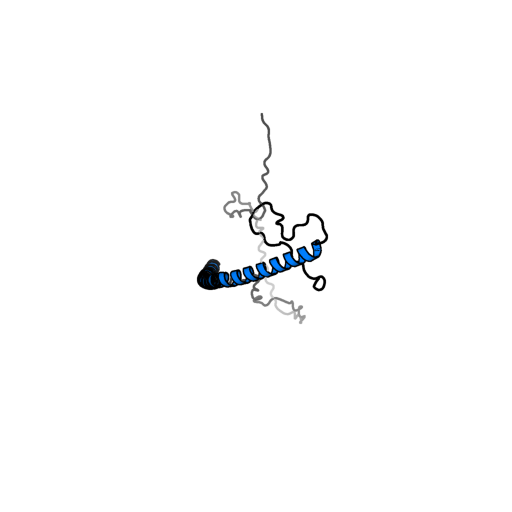1
ATOM 1043 N N . VAL A 1 129 ? -22.654 -3.748 10.464 1.00 97.88 129 VAL A N 1
ATOM 1044 C CA . VAL A 1 129 ? -23.117 -5.020 11.048 1.00 97.88 129 VAL A CA 1
ATOM 1045 C C . VAL A 1 129 ? -22.044 -5.616 11.955 1.00 97.88 129 VAL A C 1
ATOM 1047 O O . VAL A 1 129 ? -22.340 -5.972 13.093 1.00 97.88 129 VAL A O 1
ATOM 1050 N N . LEU A 1 130 ? -20.792 -5.649 11.491 1.00 97.56 130 LEU A N 1
ATOM 1051 C CA . LEU A 1 130 ? -19.669 -6.172 12.275 1.00 97.56 130 LEU A CA 1
ATOM 1052 C C . LEU A 1 130 ? -19.442 -5.364 13.557 1.00 97.56 130 LEU A C 1
ATOM 1054 O O . LEU A 1 130 ? -19.223 -5.939 14.620 1.00 97.56 130 LEU A O 1
ATOM 1058 N N . GLN A 1 131 ? -19.535 -4.035 13.477 1.00 97.44 131 GLN A N 1
ATOM 1059 C CA . GLN A 1 131 ? -19.408 -3.173 14.646 1.00 97.44 131 GLN A CA 1
ATOM 1060 C C . GLN A 1 131 ? -20.546 -3.426 15.639 1.00 97.44 131 GLN A C 1
ATOM 1062 O O . GLN A 1 131 ? -20.288 -3.571 16.828 1.00 97.44 131 GLN A O 1
ATOM 1067 N N . ALA A 1 132 ? -21.786 -3.571 15.162 1.00 97.69 132 ALA A N 1
ATOM 1068 C CA . ALA A 1 132 ? -22.924 -3.877 16.024 1.00 97.69 132 ALA A CA 1
ATOM 1069 C C . ALA A 1 132 ? -22.808 -5.249 16.717 1.00 97.69 132 ALA A C 1
ATOM 1071 O O . ALA A 1 132 ? -23.282 -5.414 17.842 1.00 97.69 132 ALA A O 1
ATOM 1072 N N . GLU A 1 133 ? -22.205 -6.251 16.073 1.00 97.75 133 GLU A N 1
ATOM 1073 C CA . GLU A 1 133 ? -21.901 -7.538 16.713 1.00 97.75 133 GLU A CA 1
ATOM 1074 C C . GLU A 1 133 ? -20.828 -7.389 17.796 1.00 97.75 133 GLU A C 1
ATOM 1076 O O . GLU A 1 133 ? -21.027 -7.835 18.929 1.00 97.75 133 GLU A O 1
ATOM 1081 N N . VAL A 1 134 ? -19.739 -6.684 17.481 1.00 96.00 134 VAL A N 1
ATOM 1082 C CA . VAL A 1 134 ? -18.652 -6.406 18.428 1.00 96.00 134 VAL A CA 1
ATOM 1083 C C . VAL A 1 134 ? -19.151 -5.611 19.635 1.00 96.00 134 VAL A C 1
ATOM 1085 O O . VAL A 1 134 ? -18.798 -5.942 20.766 1.00 96.00 134 VAL A O 1
ATOM 1088 N N . ASP A 1 135 ? -20.011 -4.612 19.435 1.00 96.38 135 ASP A N 1
ATOM 1089 C CA . ASP A 1 135 ? -20.575 -3.803 20.518 1.00 96.38 135 ASP A CA 1
ATOM 1090 C C . ASP A 1 135 ? -21.443 -4.654 21.466 1.00 96.38 135 ASP A C 1
ATOM 1092 O O . ASP A 1 135 ? -21.324 -4.532 22.689 1.00 96.38 135 ASP A O 1
ATOM 1096 N N . ARG A 1 136 ? -22.252 -5.588 20.934 1.00 96.19 136 ARG A N 1
ATOM 1097 C CA . ARG A 1 136 ? -23.038 -6.535 21.753 1.00 96.19 136 ARG A CA 1
ATOM 1098 C C . ARG A 1 136 ? -22.146 -7.466 22.569 1.00 96.19 136 ARG A C 1
ATOM 1100 O O . ARG A 1 136 ? -22.414 -7.691 23.751 1.00 96.19 136 ARG A O 1
ATOM 1107 N N . ASP A 1 137 ? -21.092 -8.004 21.967 1.00 93.81 137 ASP A N 1
ATOM 1108 C CA . ASP A 1 137 ? -20.175 -8.912 22.657 1.00 93.81 137 ASP A CA 1
ATOM 1109 C C . ASP A 1 137 ? -19.316 -8.197 23.702 1.00 93.81 137 ASP A C 1
ATOM 1111 O O . ASP A 1 137 ? -19.115 -8.717 24.803 1.00 93.81 137 ASP A O 1
ATOM 1115 N N . ASN A 1 138 ? -18.870 -6.976 23.412 1.00 92.25 138 ASN A N 1
ATOM 1116 C CA . ASN A 1 138 ? -18.164 -6.139 24.374 1.00 92.25 138 ASN A CA 1
ATOM 1117 C C . ASN A 1 138 ? -19.047 -5.812 25.579 1.00 92.25 138 ASN A C 1
ATOM 1119 O O . ASN A 1 138 ? -18.594 -5.948 26.715 1.00 92.25 138 ASN A O 1
ATOM 1123 N N . TYR A 1 139 ? -20.317 -5.468 25.352 1.00 92.88 139 TYR A N 1
ATOM 1124 C CA . TYR A 1 139 ? -21.270 -5.232 26.434 1.00 92.88 139 TYR A CA 1
ATOM 1125 C C . TYR A 1 139 ? -21.474 -6.482 27.306 1.00 92.88 139 TYR A C 1
ATOM 1127 O O . TYR A 1 139 ? -21.402 -6.404 28.534 1.00 92.88 139 TYR A O 1
ATOM 1135 N N . ARG A 1 140 ? -21.634 -7.664 26.694 1.00 92.88 140 ARG A N 1
ATOM 1136 C CA . ARG A 1 140 ? -21.745 -8.944 27.422 1.00 92.88 140 ARG A CA 1
ATOM 1137 C C . ARG A 1 140 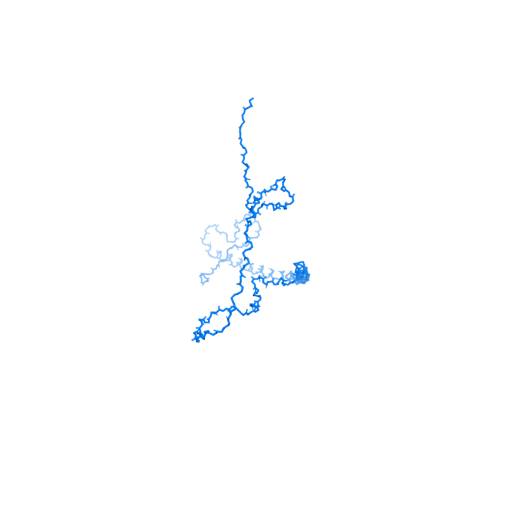? -20.517 -9.226 28.287 1.00 92.88 140 ARG A C 1
ATOM 1139 O O . ARG A 1 140 ? -20.660 -9.599 29.451 1.00 92.88 140 ARG A O 1
ATOM 1146 N N . ARG A 1 141 ? -19.312 -9.036 27.738 1.00 90.81 141 ARG A N 1
ATOM 1147 C CA . ARG A 1 141 ? -18.047 -9.223 28.470 1.00 90.81 141 ARG A CA 1
ATOM 1148 C C . ARG A 1 141 ? -17.900 -8.223 29.608 1.00 90.81 141 ARG A C 1
ATOM 1150 O O . ARG A 1 141 ? -17.478 -8.619 30.689 1.00 90.81 141 ARG A O 1
ATOM 1157 N N . HIS A 1 142 ? -18.281 -6.969 29.381 1.00 91.06 142 HIS A N 1
ATOM 1158 C CA . HIS A 1 142 ? -18.268 -5.925 30.399 1.00 91.06 142 HIS A CA 1
ATOM 1159 C C . HIS A 1 142 ? -19.179 -6.292 31.575 1.00 91.06 142 HIS A C 1
ATOM 1161 O O . HIS A 1 142 ? -18.722 -6.333 32.712 1.00 91.06 142 HIS A O 1
ATOM 1167 N N . LEU A 1 143 ? -20.434 -6.668 31.309 1.00 92.06 143 LEU A N 1
ATOM 1168 C CA . LEU A 1 143 ? -21.354 -7.109 32.361 1.00 92.06 143 LEU A CA 1
ATOM 1169 C C . LEU A 1 143 ? -20.839 -8.339 33.118 1.00 92.06 143 LEU A C 1
ATOM 1171 O O . LEU A 1 143 ? -20.964 -8.408 34.338 1.00 92.06 143 LEU A O 1
ATOM 1175 N N . ALA A 1 144 ? -20.255 -9.313 32.417 1.00 91.81 144 ALA A N 1
ATOM 1176 C CA . ALA A 1 144 ? -19.669 -10.488 33.057 1.00 91.81 144 ALA A CA 1
ATOM 1177 C C . ALA A 1 144 ? -18.452 -10.131 33.929 1.00 91.81 144 ALA A C 1
ATOM 1179 O O . ALA A 1 144 ? -18.260 -10.736 34.982 1.00 91.81 144 ALA A O 1
ATOM 1180 N N . ALA A 1 145 ? -17.643 -9.155 33.508 1.00 90.62 145 ALA A N 1
ATOM 1181 C CA . ALA A 1 145 ? -16.510 -8.661 34.280 1.00 90.62 145 ALA A CA 1
ATOM 1182 C C . ALA A 1 145 ? -16.970 -7.942 35.553 1.00 90.62 145 ALA A C 1
ATOM 1184 O O . ALA A 1 145 ? -16.487 -8.297 36.622 1.00 90.62 145 ALA A O 1
ATOM 1185 N N . VAL A 1 146 ? -17.954 -7.039 35.457 1.00 91.62 146 VAL A N 1
ATOM 1186 C CA . VAL A 1 146 ? -18.521 -6.327 36.618 1.00 91.62 146 VAL A CA 1
ATOM 1187 C C . VAL A 1 146 ? -19.126 -7.309 37.625 1.00 91.62 146 VAL A C 1
ATOM 1189 O O . VAL A 1 146 ? -18.820 -7.235 38.808 1.00 91.62 146 VAL A O 1
ATOM 1192 N N . LYS A 1 147 ? -19.899 -8.304 37.165 1.00 93.44 147 LYS A N 1
ATOM 1193 C CA . LYS A 1 147 ? -20.448 -9.354 38.048 1.00 93.44 147 LYS A CA 1
ATOM 1194 C C . LYS A 1 147 ? -19.360 -10.177 38.741 1.00 93.44 147 LYS A C 1
ATOM 1196 O O . LYS A 1 147 ? -19.511 -10.577 39.892 1.00 93.44 147 LYS A O 1
ATOM 1201 N N . ARG A 1 148 ? -18.267 -10.474 38.032 1.00 91.25 148 ARG A N 1
ATOM 1202 C CA . ARG A 1 148 ? -17.129 -11.207 38.601 1.00 91.25 148 ARG A CA 1
ATOM 1203 C C . ARG A 1 148 ? -16.389 -10.356 39.631 1.00 91.25 148 ARG A C 1
ATOM 1205 O O . ARG A 1 148 ? -16.007 -10.874 40.672 1.00 91.25 148 ARG A O 1
ATOM 1212 N N . GLU A 1 149 ? -16.188 -9.079 39.331 1.00 91.69 149 GLU A N 1
ATOM 1213 C CA . GLU A 1 149 ? -15.576 -8.106 40.231 1.00 91.69 149 GLU A CA 1
ATOM 1214 C C . GLU A 1 149 ? -16.388 -7.961 41.521 1.00 91.69 149 GLU A C 1
ATOM 1216 O O . GLU A 1 149 ? -15.817 -8.078 42.599 1.00 91.69 149 GLU A O 1
ATOM 1221 N N . GLU A 1 150 ? -17.710 -7.813 41.416 1.00 93.44 150 GLU A N 1
ATOM 1222 C CA . GLU A 1 150 ? -18.630 -7.732 42.557 1.00 93.44 150 GLU A CA 1
ATOM 1223 C C . GLU A 1 150 ? -18.519 -8.960 43.472 1.00 93.44 150 GLU A C 1
ATOM 1225 O O . GLU A 1 150 ? -18.390 -8.825 44.688 1.00 93.44 150 GLU A O 1
ATOM 1230 N N . ALA A 1 151 ? -18.482 -10.166 42.896 1.00 93.44 151 ALA A N 1
ATOM 1231 C CA . ALA A 1 151 ? -18.323 -11.395 43.669 1.00 93.44 151 ALA A CA 1
ATOM 1232 C C . ALA A 1 151 ? -16.964 -11.464 44.394 1.00 93.44 151 ALA A C 1
ATOM 1234 O O . ALA A 1 151 ? -16.913 -11.809 45.577 1.00 93.44 151 ALA A O 1
ATOM 1235 N N . ILE A 1 152 ? -15.869 -11.120 43.703 1.00 92.94 152 ILE A N 1
ATOM 1236 C CA . ILE A 1 152 ? -14.501 -11.179 44.248 1.00 92.94 152 ILE A CA 1
ATOM 1237 C C . ILE A 1 152 ? -14.278 -10.102 45.319 1.00 92.94 152 ILE A C 1
ATOM 1239 O O . ILE A 1 152 ? -13.651 -10.379 46.339 1.00 92.94 152 ILE A O 1
ATOM 1243 N N . MET A 1 153 ? -14.791 -8.891 45.103 1.00 94.12 153 MET A N 1
ATOM 1244 C CA . MET A 1 153 ? -14.547 -7.723 45.958 1.00 94.12 153 MET A CA 1
ATOM 1245 C C . MET A 1 153 ? -15.631 -7.500 47.017 1.00 94.12 153 MET A C 1
ATOM 1247 O O . MET A 1 153 ? -15.577 -6.516 47.750 1.00 94.12 153 MET A O 1
ATOM 1251 N N . SER A 1 154 ? -16.577 -8.432 47.152 1.00 90.38 154 SER A N 1
ATOM 1252 C CA . SER A 1 154 ? -17.687 -8.371 48.116 1.00 90.38 154 SER A CA 1
ATOM 1253 C C . SER A 1 154 ? -17.260 -8.133 49.571 1.00 90.38 154 SER A C 1
ATOM 1255 O O . SER A 1 154 ? -18.022 -7.580 50.359 1.00 90.38 154 SER A O 1
ATOM 1257 N N . GLN A 1 155 ? -16.044 -8.538 49.940 1.00 92.62 155 GLN A N 1
ATOM 1258 C CA . GLN A 1 155 ? -15.519 -8.442 51.305 1.00 92.62 155 GLN A CA 1
ATOM 1259 C C . GLN A 1 155 ? -14.712 -7.158 51.570 1.00 92.62 155 GLN A C 1
ATOM 1261 O O . GLN A 1 155 ? -14.277 -6.934 52.699 1.00 92.62 155 GLN A O 1
ATOM 1266 N N . VAL A 1 156 ? -14.478 -6.320 50.555 1.00 94.00 156 VAL A N 1
ATOM 1267 C CA . VAL A 1 156 ? -13.625 -5.127 50.662 1.00 94.00 156 VAL A CA 1
ATOM 1268 C C . VAL A 1 156 ? -14.475 -3.894 50.977 1.00 94.00 156 VAL A C 1
ATOM 1270 O O . VAL A 1 156 ? -15.363 -3.516 50.216 1.00 94.00 156 VAL A O 1
ATOM 1273 N N . GLN A 1 157 ? -14.193 -3.232 52.102 1.00 91.62 157 GLN A N 1
ATOM 1274 C CA . GLN A 1 157 ? -14.946 -2.053 52.536 1.00 91.62 157 GLN A CA 1
ATOM 1275 C C . GLN A 1 157 ? -14.710 -0.852 51.602 1.00 91.62 157 GLN A C 1
ATOM 1277 O O . GLN A 1 157 ? -13.571 -0.467 51.352 1.00 91.62 157 GLN A O 1
ATOM 1282 N N . GLY A 1 158 ? -15.796 -0.233 51.126 1.00 89.69 158 GLY A N 1
ATOM 1283 C CA . GLY A 1 158 ? -15.750 0.961 50.269 1.00 89.69 158 GLY A CA 1
ATOM 1284 C C . GLY A 1 158 ? -15.497 0.685 48.783 1.00 89.69 158 GLY A C 1
ATOM 1285 O O . GLY A 1 158 ? -15.319 1.637 48.023 1.00 89.69 158 GLY A O 1
ATOM 1286 N N . TRP A 1 159 ? -15.480 -0.584 48.358 1.00 92.44 159 TRP A N 1
ATOM 1287 C CA . TRP A 1 159 ? -15.367 -0.942 46.945 1.00 92.44 159 TRP A CA 1
ATOM 1288 C C . TRP A 1 159 ? -16.735 -0.911 46.250 1.00 92.44 159 TRP A C 1
ATOM 1290 O O . TRP A 1 159 ? -17.668 -1.598 46.660 1.00 92.44 159 TRP A O 1
ATOM 1300 N N . GLU A 1 160 ? -16.842 -0.137 45.171 1.00 91.00 160 GLU A N 1
ATOM 1301 C CA . GLU A 1 160 ? -18.025 -0.073 44.306 1.00 91.00 160 GLU A CA 1
ATOM 1302 C C . GLU A 1 160 ? -17.703 -0.769 42.977 1.00 91.00 160 GLU A C 1
ATOM 1304 O O . GLU A 1 160 ? -16.916 -0.258 42.177 1.00 91.00 160 GLU A O 1
ATOM 1309 N N . ALA A 1 161 ? -18.301 -1.939 42.738 1.00 89.81 161 ALA A N 1
ATOM 1310 C CA . ALA A 1 161 ? -18.047 -2.714 41.526 1.00 89.81 161 ALA A CA 1
ATOM 1311 C C . ALA A 1 161 ? -18.509 -1.962 40.266 1.00 89.81 161 ALA A C 1
ATOM 1313 O O . ALA A 1 161 ? -19.625 -1.444 40.207 1.00 89.81 161 ALA A O 1
ATOM 1314 N N . GLY A 1 162 ? -17.654 -1.915 39.241 1.00 88.44 162 GLY A N 1
ATOM 1315 C CA . GLY A 1 162 ? -17.964 -1.243 37.974 1.00 88.44 162 GLY A CA 1
ATOM 1316 C C . GLY A 1 162 ? -17.911 0.290 38.016 1.00 88.44 162 GLY A C 1
ATOM 1317 O O . GLY A 1 162 ? -18.311 0.935 37.043 1.00 88.44 162 GLY A O 1
ATOM 1318 N N . LYS A 1 163 ? -17.406 0.894 39.100 1.00 90.81 163 LYS A N 1
ATOM 1319 C CA . LYS A 1 163 ? -17.154 2.338 39.159 1.00 90.81 163 LYS A CA 1
ATOM 1320 C C . LYS A 1 163 ? -16.065 2.730 38.157 1.00 90.81 163 LYS A C 1
ATOM 1322 O O . LYS A 1 163 ? -14.982 2.147 38.133 1.00 90.81 163 LYS A O 1
ATOM 1327 N N . SER A 1 164 ? -16.337 3.750 37.341 1.00 90.00 164 SER A N 1
ATOM 1328 C CA . SER A 1 164 ? -15.339 4.292 36.414 1.00 90.00 164 SER A CA 1
ATOM 1329 C C . SER A 1 164 ? -14.153 4.882 37.181 1.00 90.00 164 SER A C 1
ATOM 1331 O O . SER A 1 164 ? -14.328 5.673 38.106 1.00 90.00 164 SER A O 1
ATOM 1333 N N . VAL A 1 165 ? -12.937 4.540 36.750 1.00 90.94 165 VAL A N 1
ATOM 1334 C CA . VAL A 1 165 ? -11.688 5.162 37.231 1.00 90.94 165 VAL A CA 1
ATOM 1335 C C . VAL A 1 165 ? -11.575 6.613 36.746 1.00 90.94 165 VAL A C 1
ATOM 1337 O O . VAL A 1 165 ? -10.877 7.432 37.340 1.00 90.94 165 VAL A O 1
ATOM 1340 N N . TYR A 1 166 ? -12.255 6.940 35.648 1.00 92.69 166 TYR A N 1
ATOM 1341 C CA . TYR A 1 166 ? -12.243 8.266 35.054 1.00 92.69 166 TYR A CA 1
ATOM 1342 C C . TYR A 1 166 ? -13.395 9.111 35.592 1.00 92.69 166 TYR A C 1
ATOM 1344 O O . TYR A 1 166 ? -14.530 8.650 35.672 1.00 92.69 166 TYR A O 1
ATOM 1352 N N . ASN A 1 167 ? -13.115 10.388 35.854 1.00 92.62 167 ASN A N 1
ATOM 1353 C CA . ASN A 1 167 ? -14.075 11.345 36.416 1.00 92.62 167 ASN A CA 1
ATOM 1354 C C . ASN A 1 167 ? -15.162 11.820 35.426 1.00 92.62 167 ASN A C 1
ATOM 1356 O O . ASN A 1 167 ? -15.994 12.645 35.789 1.00 92.62 167 ASN A O 1
ATOM 1360 N N . GLY A 1 168 ? -15.130 11.373 34.166 1.00 93.62 168 GLY A N 1
ATOM 1361 C CA . GLY A 1 168 ? -16.099 11.759 33.139 1.00 93.62 168 GLY A CA 1
ATOM 1362 C C . GLY A 1 168 ? -17.126 10.663 32.866 1.00 93.62 168 GLY A C 1
ATOM 1363 O O . GLY A 1 168 ? -16.820 9.484 32.996 1.00 93.62 168 GLY A O 1
ATOM 1364 N N . ASP A 1 169 ? -18.303 11.056 32.382 1.00 91.00 169 ASP A N 1
ATOM 1365 C CA . ASP A 1 169 ? -19.417 10.151 32.037 1.00 91.00 169 ASP A CA 1
ATOM 1366 C C . ASP A 1 169 ? -19.243 9.442 30.672 1.00 91.00 169 ASP A C 1
ATOM 1368 O O . ASP A 1 169 ? -20.160 8.867 30.091 1.00 91.00 169 ASP A O 1
ATOM 1372 N N . ARG A 1 170 ? -18.041 9.509 30.087 1.00 92.88 170 ARG A N 1
ATOM 1373 C CA . ARG A 1 170 ? -17.752 8.846 28.814 1.00 92.88 170 ARG A CA 1
ATOM 1374 C C . ARG A 1 170 ? -17.493 7.367 29.068 1.00 92.88 170 ARG A C 1
ATOM 1376 O O . ARG A 1 170 ? -16.609 7.023 29.846 1.00 92.88 170 ARG A O 1
ATOM 1383 N N . PHE A 1 171 ? -18.163 6.503 28.312 1.00 89.38 171 PHE A N 1
ATOM 1384 C CA . PHE A 1 171 ? -17.825 5.085 28.290 1.00 89.38 171 PHE A CA 1
ATOM 1385 C C . PHE A 1 171 ? -16.398 4.868 27.763 1.00 89.38 171 PHE A C 1
ATOM 1387 O O . PHE A 1 171 ? -16.054 5.302 26.660 1.00 89.38 171 PHE A O 1
ATOM 1394 N N . VAL A 1 172 ? -15.579 4.170 28.547 1.00 89.50 172 VAL A N 1
ATOM 1395 C CA . VAL A 1 172 ? -14.219 3.767 28.178 1.00 89.50 172 VAL A CA 1
ATOM 1396 C C . VAL A 1 172 ? -14.144 2.248 28.246 1.00 89.50 172 VAL A C 1
ATOM 1398 O O . VAL A 1 172 ? -14.555 1.638 29.230 1.00 89.50 172 VAL A O 1
ATOM 1401 N N . GLN A 1 173 ? -13.633 1.624 27.187 1.00 83.12 173 GLN A N 1
ATOM 1402 C CA . GLN A 1 173 ? -13.428 0.177 27.165 1.00 83.12 173 GLN A CA 1
ATOM 1403 C C . GLN A 1 173 ? -12.293 -0.219 28.119 1.00 83.12 173 GLN A C 1
ATOM 1405 O O . GLN A 1 173 ? -11.319 0.518 28.273 1.00 83.12 173 GLN A O 1
ATOM 1410 N N . SER A 1 174 ? -12.389 -1.401 28.735 1.00 82.12 174 SER A N 1
ATOM 1411 C CA . SER A 1 174 ? -11.289 -1.926 29.553 1.00 82.12 174 SER A CA 1
ATOM 1412 C C . SER A 1 174 ? -10.048 -2.167 28.689 1.00 82.12 174 SER A C 1
ATOM 1414 O O . SER A 1 174 ? -10.115 -2.867 27.679 1.00 82.12 174 SER A O 1
ATOM 1416 N N . GLN A 1 175 ? -8.909 -1.613 29.107 1.00 80.62 175 GLN A N 1
ATOM 1417 C CA . GLN A 1 175 ? -7.633 -1.729 28.395 1.00 80.62 175 GLN A CA 1
ATOM 1418 C C . GLN A 1 175 ? -7.011 -3.128 28.509 1.00 80.62 175 GLN A C 1
ATOM 1420 O O . GLN A 1 175 ? -6.240 -3.538 27.640 1.00 80.62 175 GLN A O 1
ATOM 1425 N N . TYR A 1 176 ? -7.310 -3.855 29.587 1.00 78.38 176 TYR A N 1
ATOM 1426 C CA . TYR A 1 176 ? -6.748 -5.173 29.850 1.00 78.38 176 TYR A CA 1
ATOM 1427 C C . TYR A 1 176 ? -7.830 -6.248 29.755 1.00 78.38 176 TYR A C 1
ATOM 1429 O O . TYR A 1 176 ? -8.902 -6.168 30.358 1.00 78.38 176 TYR A O 1
ATOM 1437 N N . LEU A 1 177 ? -7.519 -7.289 28.988 1.00 71.56 177 LEU A N 1
ATOM 1438 C CA . LEU A 1 177 ? -8.268 -8.535 28.983 1.00 71.56 177 LEU A CA 1
ATOM 1439 C C . LEU A 1 177 ? -7.680 -9.427 30.075 1.00 71.56 177 LEU A C 1
ATOM 1441 O O . LEU A 1 177 ? -6.475 -9.677 30.095 1.00 71.56 177 LEU A O 1
ATOM 1445 N N . VAL A 1 178 ? -8.521 -9.916 30.985 1.00 72.62 178 VAL A N 1
ATOM 1446 C CA . VAL A 1 178 ? -8.102 -10.935 31.954 1.00 72.62 178 VAL A CA 1
ATOM 1447 C C . VAL A 1 178 ? -7.970 -12.257 31.199 1.00 72.62 178 VAL A C 1
ATOM 1449 O O . VAL A 1 178 ? -8.963 -12.940 30.951 1.00 72.62 178 VAL A O 1
ATOM 1452 N N . ILE A 1 179 ? -6.747 -12.575 30.772 1.00 77.06 179 ILE A N 1
ATOM 1453 C CA . ILE A 1 179 ? -6.424 -13.832 30.091 1.00 77.06 179 ILE A CA 1
ATOM 1454 C C . ILE A 1 179 ? -6.320 -14.938 31.154 1.00 77.06 179 ILE A C 1
ATOM 1456 O O . ILE A 1 179 ? -5.647 -14.735 32.170 1.00 77.06 179 ILE A O 1
ATOM 1460 N N . PRO A 1 180 ? -6.975 -16.097 30.963 1.00 81.00 180 PRO A N 1
ATOM 1461 C CA . PRO A 1 180 ? -6.859 -17.216 31.890 1.00 81.00 180 PRO A CA 1
ATOM 1462 C C . PRO A 1 180 ? -5.412 -17.723 31.970 1.00 81.00 180 PRO A C 1
ATOM 1464 O O . PRO A 1 180 ? -4.693 -17.755 30.973 1.00 81.00 180 PRO A O 1
ATOM 1467 N N . LYS A 1 181 ? -4.998 -18.157 33.167 1.00 78.56 181 LYS A N 1
ATOM 1468 C CA . LYS A 1 181 ? -3.623 -18.603 33.464 1.00 78.56 181 LYS A CA 1
ATOM 1469 C C . LYS A 1 181 ? -3.153 -19.765 32.579 1.00 78.56 181 LYS A C 1
ATOM 1471 O O . LYS A 1 181 ? -1.963 -19.887 32.338 1.00 78.56 181 LYS A O 1
ATOM 1476 N N . GLU A 1 182 ? -4.079 -20.589 32.100 1.00 82.00 182 GLU A N 1
ATOM 1477 C CA . GLU A 1 182 ? -3.804 -21.780 31.286 1.00 82.00 182 GLU A CA 1
ATOM 1478 C C . GLU A 1 182 ? -3.391 -21.465 29.839 1.00 82.00 182 GLU A C 1
ATOM 1480 O O . GLU A 1 182 ? -2.850 -22.330 29.162 1.00 82.00 182 GLU A O 1
ATOM 1485 N N . MET A 1 183 ? -3.632 -20.239 29.355 1.00 63.47 183 MET A N 1
ATOM 1486 C CA . MET A 1 183 ? -3.279 -19.814 27.991 1.00 63.47 183 MET A CA 1
ATOM 1487 C C . MET A 1 183 ? -1.993 -18.972 27.919 1.00 63.47 183 MET A C 1
ATOM 1489 O O . MET A 1 183 ? -1.723 -18.366 26.880 1.00 63.47 183 MET A O 1
ATOM 1493 N N . LYS A 1 184 ? -1.232 -18.875 29.013 1.00 53.72 184 LYS A N 1
ATOM 1494 C CA . LYS A 1 184 ? 0.009 -18.097 29.104 1.00 53.72 184 LYS A CA 1
ATOM 1495 C C . LYS A 1 184 ? 1.213 -19.023 29.188 1.00 53.72 184 LYS A C 1
ATOM 1497 O O . LYS A 1 184 ? 2.226 -18.690 28.538 1.00 53.72 184 LYS A O 1
#

Sequence (184 aa):
MFTEKYGTASAPPPWKQETRSPADIKHPIEVPELKAVQYSTYRRRTPQNPIHHIMSAAGLPSQDLPPQGGYEPVQYKRNLPMRGFRPSYYLLGMGLICGYGFYAFGKGVHERRELKREKTWSRIYLTAVLQAEVDRDNYRRHLAAVKREEAIMSQVQGWEAGKSVYNGDRFVQSQYLVIPKEMK

Radius of gyration: 57.78 Å; chains: 1; bounding box: 123×79×126 Å

Secondary structure (DSSP, 8-state):
---------PPPPGGG-----GGG-SS----------------PPP---------------------TT-------S------S--HHHHHHHHHHHHHHHHHHHHHHHHHHHHHHHHHHHHHHHHHHHHHHHHHHHHHHHHHHHHHHHHHHHTTSTT--TT--SSSSS-----S-----GGG-

InterPro domains:
  IPR009346 GRIM-19 [PF06212] (62-175)
  IPR009346 GRIM-19 [PTHR12966] (61-177)